Protein AF-A0A9P1D133-F1 (afdb_monomer_lite)

pLDDT: mean 73.55, std 26.33, range [22.56, 97.81]

Organism: NCBI:txid2562237

Sequence (251 aa):
MISAPFATRPPCASRTTVAPKWHVPHRERFGMVPQVGAITGFGITFWGSARFSRKRAKKCGQCAGATNTGFFVEWAKWFEEDIVEKMDLHEELPAPTFAQRTTANPFATVEEASITSRVWIAKGGGPIRRARSVIVNAGIKVQAYNVVVYPSYDRGLQPAIGIDLLSFSSHKQLLFGVDWAPMLPGDEYAEAKIAPFLSSLLDEFDHLRMTPSGKVYGEDPEFFSPYMFFSRPRDKEALQPGSELWKVSSQ

Radius of gyration: 28.8 Å; chains: 1; bounding box: 73×47×108 Å

Structure (mmCIF, N/CA/C/O backbone):
data_AF-A0A9P1D133-F1
#
_entry.id   AF-A0A9P1D133-F1
#
loop_
_atom_site.group_PDB
_atom_site.id
_atom_site.type_symbol
_atom_site.label_atom_id
_atom_site.label_alt_id
_atom_site.label_comp_id
_atom_site.label_asym_id
_atom_site.label_entity_id
_atom_site.label_seq_id
_atom_site.pdbx_PDB_ins_code
_atom_site.Cartn_x
_atom_site.Cartn_y
_atom_site.Cartn_z
_atom_site.occupancy
_atom_site.B_iso_or_equiv
_atom_site.auth_seq_id
_atom_site.auth_comp_id
_atom_site.auth_asym_id
_atom_site.auth_atom_id
_atom_site.pdbx_PDB_model_num
ATOM 1 N N . MET A 1 1 ? -30.562 12.189 88.642 1.00 34.81 1 MET A N 1
ATOM 2 C CA . MET A 1 1 ? -30.061 10.872 89.096 1.00 34.81 1 MET A CA 1
ATOM 3 C C . MET A 1 1 ? -30.405 9.852 88.018 1.00 34.81 1 MET A C 1
ATOM 5 O O . MET A 1 1 ? -31.557 9.859 87.630 1.00 34.81 1 MET A O 1
ATOM 9 N N . ILE A 1 2 ? -29.556 9.004 87.440 1.00 39.06 2 ILE A N 1
ATOM 10 C CA . ILE A 1 2 ? -28.119 8.703 87.526 1.00 39.06 2 ILE A CA 1
ATOM 11 C C . ILE A 1 2 ? -27.736 8.092 86.157 1.00 39.06 2 ILE A C 1
ATOM 13 O O . ILE A 1 2 ? -28.489 7.302 85.600 1.00 39.06 2 ILE A O 1
ATOM 17 N N . SER A 1 3 ? -26.582 8.537 85.664 1.00 33.12 3 SER A N 1
ATOM 18 C CA . SER A 1 3 ? -25.588 7.980 84.733 1.00 33.12 3 SER A CA 1
ATOM 19 C C . SER A 1 3 ? -25.836 6.746 83.847 1.00 33.12 3 SER A C 1
ATOM 21 O O . SER A 1 3 ? -26.215 5.670 84.297 1.00 33.12 3 SER A O 1
ATOM 23 N N . ALA A 1 4 ? -25.361 6.893 82.603 1.00 39.62 4 ALA A N 1
ATOM 24 C CA . ALA A 1 4 ? -24.811 5.836 81.745 1.00 39.62 4 ALA A CA 1
ATOM 25 C C . ALA A 1 4 ? -23.566 5.162 82.370 1.00 39.62 4 ALA A C 1
ATOM 27 O O . ALA A 1 4 ? -22.952 5.754 83.264 1.00 39.62 4 ALA A O 1
ATOM 28 N N . PRO A 1 5 ? -23.115 3.989 81.871 1.00 55.25 5 PRO A N 1
ATOM 29 C CA . PRO A 1 5 ? -21.892 4.042 81.055 1.00 55.25 5 PRO A CA 1
ATOM 30 C C . PRO A 1 5 ? -21.688 2.946 79.976 1.00 55.25 5 PRO A C 1
ATOM 32 O O . PRO A 1 5 ? -22.159 1.821 80.070 1.00 55.25 5 PRO A O 1
ATOM 35 N N . PHE A 1 6 ? -20.859 3.352 79.008 1.00 38.50 6 PHE A N 1
ATOM 36 C CA . PHE A 1 6 ? -19.757 2.666 78.314 1.00 38.50 6 PHE A CA 1
ATOM 37 C C . PHE A 1 6 ? -19.945 1.427 77.420 1.00 38.50 6 PHE A C 1
ATOM 39 O O . PHE A 1 6 ? -20.315 0.330 77.821 1.00 38.50 6 PHE A O 1
ATOM 46 N N . ALA A 1 7 ? -19.482 1.657 76.187 1.00 39.94 7 ALA A N 1
ATOM 47 C CA . ALA A 1 7 ? -19.213 0.727 75.110 1.00 39.94 7 ALA A CA 1
ATOM 48 C C . ALA A 1 7 ? -17.971 -0.144 75.357 1.00 39.94 7 ALA A C 1
ATOM 50 O O . ALA A 1 7 ? -16.948 0.327 75.860 1.00 39.94 7 ALA A O 1
ATOM 51 N N . THR A 1 8 ? -18.026 -1.380 74.864 1.00 45.38 8 THR A N 1
ATOM 52 C CA . THR A 1 8 ? -16.876 -2.270 74.686 1.00 45.38 8 THR A CA 1
ATOM 53 C C . THR A 1 8 ? -16.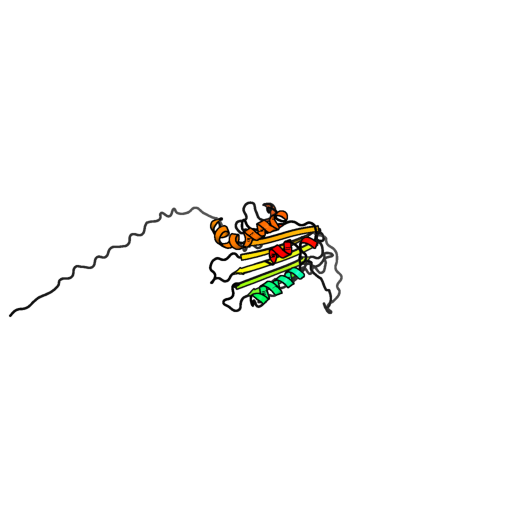723 -2.619 73.202 1.00 45.38 8 THR A C 1
ATOM 55 O O . THR A 1 8 ? -17.663 -3.041 72.531 1.00 45.38 8 THR A O 1
ATOM 58 N N . ARG A 1 9 ? -15.520 -2.383 72.664 1.00 42.53 9 ARG A N 1
ATOM 59 C CA . ARG A 1 9 ? -15.096 -2.805 71.318 1.00 42.53 9 ARG A CA 1
ATOM 60 C C . ARG A 1 9 ? -14.703 -4.288 71.334 1.00 42.53 9 ARG A C 1
ATOM 62 O O . ARG A 1 9 ? -14.038 -4.693 72.288 1.00 42.53 9 ARG A O 1
ATOM 69 N N . PRO A 1 10 ? -14.970 -5.062 70.269 1.00 49.66 10 PRO A N 1
ATOM 70 C CA . PRO A 1 10 ? -14.289 -6.329 70.036 1.00 49.66 10 PRO A CA 1
ATOM 71 C C . PRO A 1 10 ? -13.029 -6.169 69.152 1.00 49.66 10 PRO A C 1
ATOM 73 O O . PRO A 1 10 ? -12.850 -5.135 68.500 1.00 49.66 10 PRO A O 1
ATOM 76 N N . PRO A 1 11 ? -12.121 -7.165 69.175 1.00 48.31 11 PRO A N 1
ATOM 77 C CA . PRO A 1 11 ? -10.715 -7.000 68.824 1.00 48.31 11 PRO A CA 1
ATOM 78 C C . PRO A 1 11 ? -10.379 -7.247 67.347 1.00 48.31 11 PRO A C 1
ATOM 80 O O . PRO A 1 11 ? -11.075 -7.938 66.607 1.00 48.31 11 PRO A O 1
ATOM 83 N N . CYS A 1 12 ? -9.230 -6.683 66.977 1.00 39.25 12 CYS A N 1
ATOM 84 C CA . CYS A 1 12 ? -8.512 -6.823 65.718 1.00 39.25 12 CYS A CA 1
ATOM 85 C C . CYS A 1 12 ? -8.186 -8.300 65.420 1.00 39.25 12 CYS A C 1
ATOM 87 O O . CYS A 1 12 ? -7.470 -8.941 66.191 1.00 39.25 12 CYS A O 1
ATOM 89 N N . ALA A 1 13 ? -8.687 -8.830 64.302 1.00 41.88 13 ALA A N 1
ATOM 90 C CA . ALA A 1 13 ? -8.322 -10.145 63.788 1.00 41.88 13 ALA A CA 1
ATOM 91 C C . ALA A 1 13 ? -7.399 -9.979 62.574 1.00 41.88 13 ALA A C 1
ATOM 93 O O . ALA A 1 13 ? -7.832 -9.627 61.479 1.00 41.88 13 ALA A O 1
ATOM 94 N N . SER A 1 14 ? -6.113 -10.246 62.782 1.00 43.06 14 SER A N 1
ATOM 95 C CA . SER A 1 14 ? -5.144 -10.505 61.725 1.00 43.06 14 SER A CA 1
ATOM 96 C C . SER A 1 14 ? -5.349 -11.928 61.195 1.00 43.06 14 SER A C 1
ATOM 98 O O . SER A 1 14 ? -5.232 -12.907 61.934 1.00 43.06 14 SER A O 1
ATOM 100 N N . ARG A 1 15 ? -5.644 -12.068 59.898 1.00 37.75 15 ARG A N 1
ATOM 101 C CA . ARG A 1 15 ? -5.509 -13.348 59.189 1.00 37.75 15 ARG A CA 1
ATOM 102 C C . ARG A 1 15 ? -4.932 -13.144 57.794 1.00 37.75 15 ARG A C 1
ATOM 104 O O . ARG A 1 15 ? -5.613 -12.795 56.841 1.00 37.75 15 ARG A O 1
ATOM 111 N N . THR A 1 16 ? -3.622 -13.332 57.780 1.00 37.97 16 THR A N 1
ATOM 112 C CA . THR A 1 16 ? -2.758 -13.945 56.773 1.00 37.97 16 THR A CA 1
ATOM 113 C C . THR A 1 16 ? -3.448 -14.411 55.488 1.00 37.97 16 THR A C 1
ATOM 115 O O . THR A 1 16 ? -4.187 -15.395 55.468 1.00 37.97 16 THR A O 1
ATOM 118 N N . THR A 1 17 ? -3.116 -13.734 54.393 1.00 38.22 17 THR A N 1
ATOM 119 C CA . THR A 1 17 ? -3.294 -14.189 53.016 1.00 38.22 17 THR A CA 1
ATOM 120 C C . THR A 1 17 ? -2.448 -15.440 52.764 1.00 38.22 17 THR A C 1
ATOM 122 O O . THR A 1 17 ? -1.224 -15.419 52.884 1.00 38.22 17 THR A O 1
ATOM 125 N N . VAL A 1 18 ? -3.098 -16.548 52.407 1.00 37.81 18 VAL A N 1
ATOM 126 C CA . VAL A 1 18 ? -2.434 -17.742 51.871 1.00 37.81 18 VAL A CA 1
ATOM 127 C C . VAL A 1 18 ? -2.371 -17.581 50.355 1.00 37.81 18 VAL A C 1
ATOM 129 O O . VAL A 1 18 ? -3.381 -17.708 49.670 1.00 37.81 18 VAL A O 1
ATOM 132 N N . ALA A 1 19 ? -1.185 -17.272 49.833 1.00 36.53 19 ALA A N 1
ATOM 133 C CA . ALA A 1 19 ? -0.900 -17.388 48.408 1.00 36.53 19 ALA A CA 1
ATOM 134 C C . ALA A 1 19 ? -0.774 -18.879 48.028 1.00 36.53 19 ALA A C 1
ATOM 136 O O . ALA A 1 19 ? -0.195 -19.651 48.801 1.00 36.53 19 ALA A O 1
ATOM 137 N N . PRO A 1 20 ? -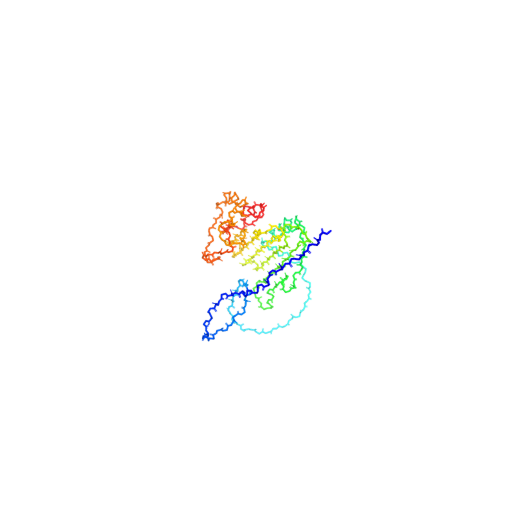1.272 -19.318 46.859 1.00 37.66 20 PRO A N 1
ATOM 138 C CA . PRO A 1 20 ? -1.060 -20.685 46.408 1.00 37.66 20 PRO A CA 1
ATOM 139 C C . PRO A 1 20 ? 0.426 -20.923 46.098 1.00 37.66 20 PRO A C 1
ATOM 141 O O . PRO A 1 20 ? 1.061 -20.178 45.350 1.00 37.66 20 PRO A O 1
ATOM 144 N N . LYS A 1 21 ? 0.978 -21.988 46.692 1.00 32.03 21 LYS A N 1
ATOM 145 C CA . LYS A 1 21 ? 2.302 -22.538 46.381 1.00 32.03 21 LYS A CA 1
ATOM 146 C C . LYS A 1 21 ? 2.302 -23.065 44.946 1.00 32.03 21 LYS A C 1
ATOM 148 O O . LYS A 1 21 ? 1.786 -24.150 44.691 1.00 32.03 21 LYS A O 1
ATOM 153 N N . TRP A 1 22 ? 2.940 -22.339 44.038 1.00 29.48 22 TRP A N 1
ATOM 154 C CA . TRP A 1 22 ? 3.363 -22.897 42.760 1.00 29.48 22 TRP A CA 1
ATOM 155 C C . TRP A 1 22 ? 4.586 -23.787 42.991 1.00 29.48 22 TRP A C 1
ATOM 157 O O . TRP A 1 22 ? 5.605 -23.352 43.527 1.00 29.48 22 TRP A O 1
ATOM 167 N N . HIS A 1 23 ? 4.450 -25.062 42.638 1.00 29.45 23 HIS A N 1
ATOM 168 C CA . HIS A 1 23 ? 5.556 -26.007 42.560 1.00 29.45 23 HIS A CA 1
ATOM 169 C C . HIS A 1 23 ? 6.498 -25.565 41.434 1.00 29.45 23 HIS A C 1
ATOM 171 O O . HIS A 1 23 ? 6.090 -25.501 40.278 1.00 29.45 23 HIS A O 1
ATOM 177 N N . VAL A 1 24 ? 7.754 -25.277 41.771 1.00 34.72 24 VAL A N 1
ATOM 178 C CA . VAL A 1 24 ? 8.835 -25.074 40.801 1.00 34.72 24 VAL A CA 1
ATOM 179 C C . VAL A 1 24 ? 9.711 -26.326 40.828 1.00 34.72 24 VAL A C 1
ATOM 181 O O . VAL A 1 24 ? 10.385 -26.552 41.836 1.00 34.72 24 VAL A O 1
ATOM 184 N N . PRO A 1 25 ? 9.745 -27.150 39.766 1.00 34.12 25 PRO A N 1
ATOM 185 C CA . PRO A 1 25 ? 10.792 -28.145 39.612 1.00 34.12 25 PRO A CA 1
ATOM 186 C C . PRO A 1 25 ? 12.093 -27.453 39.196 1.00 34.12 25 PRO A C 1
ATOM 188 O O . PRO A 1 25 ? 12.128 -26.602 38.306 1.00 34.12 25 PRO A O 1
ATOM 191 N N . HIS A 1 26 ? 13.174 -27.827 39.869 1.00 29.17 26 HIS A N 1
ATOM 192 C CA . HIS A 1 26 ? 14.508 -27.283 39.680 1.00 29.17 26 HIS A CA 1
ATOM 193 C C . HIS A 1 26 ? 15.240 -28.014 38.534 1.00 29.17 26 HIS A C 1
ATOM 195 O O . HIS A 1 26 ? 15.433 -29.220 38.602 1.00 29.17 26 HIS A O 1
ATOM 201 N N . ARG A 1 27 ? 15.669 -27.229 37.532 1.00 32.97 27 ARG A N 1
ATOM 202 C CA . ARG A 1 27 ? 16.821 -27.363 36.604 1.00 32.97 27 ARG A CA 1
ATOM 203 C C . ARG A 1 27 ? 17.221 -28.732 36.018 1.00 32.97 27 ARG A C 1
ATOM 205 O O . ARG A 1 27 ? 17.866 -29.510 36.706 1.00 32.97 27 ARG A O 1
ATOM 212 N N . GLU A 1 28 ? 17.228 -28.778 34.680 1.00 28.53 28 GLU A N 1
ATOM 213 C CA . GLU A 1 28 ? 18.398 -29.137 33.843 1.00 28.53 28 GLU A CA 1
ATOM 214 C C . GLU A 1 28 ? 18.433 -28.191 32.616 1.00 28.53 28 GLU A C 1
ATOM 216 O O . GLU A 1 28 ? 17.430 -28.015 31.941 1.00 28.53 28 GLU A O 1
ATOM 221 N N . ARG A 1 29 ? 19.384 -27.246 32.565 1.00 30.25 29 ARG A N 1
ATOM 222 C CA . ARG A 1 29 ? 20.637 -27.203 31.770 1.00 30.25 29 ARG A CA 1
ATOM 223 C C . ARG A 1 29 ? 20.498 -26.788 30.286 1.00 30.25 29 ARG A C 1
ATOM 225 O O . ARG A 1 29 ? 20.048 -27.548 29.450 1.00 30.25 29 ARG A O 1
ATOM 232 N N . PHE A 1 30 ? 21.071 -25.604 30.025 1.00 29.16 30 PHE A N 1
ATOM 233 C CA . PHE A 1 30 ? 21.702 -25.090 28.796 1.00 29.16 30 PHE A CA 1
ATOM 234 C C . PHE A 1 30 ? 20.885 -24.953 27.499 1.00 29.16 30 PHE A C 1
ATOM 236 O O . PHE A 1 30 ? 20.664 -25.904 26.765 1.00 29.16 30 PHE A O 1
ATOM 243 N N . GLY A 1 31 ? 20.637 -23.693 27.134 1.00 24.92 31 GLY A N 1
ATOM 244 C CA . GLY A 1 31 ? 20.396 -23.246 25.764 1.00 24.92 31 GLY A CA 1
ATOM 245 C C . GLY A 1 31 ? 20.383 -21.719 25.724 1.00 24.92 31 GLY A C 1
ATOM 246 O O . GLY A 1 31 ? 19.617 -21.096 26.449 1.00 24.92 31 GLY A O 1
ATOM 247 N N . MET A 1 32 ? 21.295 -21.123 24.958 1.00 27.27 32 MET A N 1
ATOM 248 C CA . MET A 1 32 ? 21.449 -19.677 24.770 1.00 27.27 32 MET A CA 1
ATOM 249 C C . MET A 1 32 ? 20.121 -18.992 24.427 1.00 27.27 32 MET A C 1
ATOM 251 O O . MET A 1 32 ? 19.371 -19.472 23.583 1.00 27.27 32 MET A O 1
ATOM 255 N N . VAL A 1 33 ? 19.881 -17.831 25.032 1.00 28.02 33 VAL A N 1
ATOM 256 C CA . VAL A 1 33 ? 18.837 -16.887 24.617 1.00 28.02 33 VAL A CA 1
ATOM 257 C C . VAL A 1 33 ? 19.220 -16.321 23.242 1.00 28.02 33 VAL A C 1
ATOM 259 O O . VAL A 1 33 ? 20.271 -15.678 23.157 1.00 28.02 33 VAL A O 1
ATOM 262 N N . PRO A 1 34 ? 18.423 -16.487 22.171 1.00 28.56 34 PRO A N 1
ATOM 263 C CA . PRO A 1 34 ? 18.560 -15.642 21.000 1.00 28.56 34 PRO A CA 1
ATOM 264 C C . PRO A 1 34 ? 17.847 -14.320 21.279 1.00 28.56 34 PRO A C 1
ATOM 266 O O . PRO A 1 34 ? 16.701 -14.282 21.728 1.00 28.56 34 PRO A O 1
ATOM 269 N N . GLN A 1 35 ? 18.558 -13.229 21.020 1.00 27.69 35 GLN A N 1
ATOM 270 C CA . GLN A 1 35 ? 17.996 -11.890 20.965 1.00 27.69 35 GLN A CA 1
ATOM 271 C C . GLN A 1 35 ? 16.808 -11.840 19.999 1.00 27.69 35 GLN A C 1
ATOM 273 O O . GLN A 1 35 ? 16.822 -12.461 18.937 1.00 27.69 35 GLN A O 1
ATOM 278 N N . VAL A 1 36 ? 15.807 -11.051 20.382 1.00 28.19 36 VAL A N 1
ATOM 279 C CA . VAL A 1 36 ? 14.650 -10.669 19.574 1.00 28.19 36 VAL A CA 1
ATOM 280 C C . VAL A 1 36 ? 15.145 -10.065 18.256 1.00 28.19 36 VAL A C 1
ATOM 282 O O . VAL A 1 36 ? 15.659 -8.947 18.223 1.00 28.19 36 VAL A O 1
ATOM 285 N N . GLY A 1 37 ? 15.043 -10.841 17.179 1.00 24.00 37 GLY A N 1
ATOM 286 C CA . GLY A 1 37 ? 15.374 -10.420 15.826 1.00 24.00 37 GLY A CA 1
ATOM 287 C C . GLY A 1 37 ? 14.199 -9.676 15.205 1.00 24.00 37 GLY A C 1
ATOM 288 O O . GLY A 1 37 ? 13.101 -10.216 15.098 1.00 24.00 37 GLY A O 1
ATOM 289 N N . ALA A 1 38 ? 14.440 -8.437 14.786 1.00 25.86 38 ALA A N 1
ATOM 290 C CA . ALA A 1 38 ? 13.552 -7.713 13.893 1.00 25.86 38 ALA A CA 1
ATOM 291 C C . ALA A 1 38 ? 13.323 -8.538 12.617 1.00 25.86 38 ALA A C 1
ATOM 293 O O . ALA A 1 38 ? 14.275 -8.942 11.948 1.00 25.86 38 ALA A O 1
ATOM 294 N N . ILE A 1 39 ? 12.057 -8.775 12.277 1.00 26.88 39 ILE A N 1
ATOM 295 C CA . ILE A 1 39 ? 11.660 -9.404 11.018 1.00 26.88 39 ILE A CA 1
ATOM 296 C C . ILE A 1 39 ? 11.850 -8.364 9.912 1.00 26.88 39 ILE A C 1
ATOM 298 O O . ILE A 1 39 ? 10.954 -7.605 9.559 1.00 26.88 39 ILE A O 1
ATOM 302 N N . THR A 1 40 ? 13.064 -8.298 9.383 1.00 32.50 40 THR A N 1
ATOM 303 C CA . THR A 1 40 ? 13.342 -7.725 8.069 1.00 32.50 40 THR A CA 1
ATOM 304 C C . THR A 1 40 ? 13.214 -8.855 7.049 1.00 32.50 40 THR A C 1
ATOM 306 O O . THR A 1 40 ? 14.141 -9.646 6.880 1.00 32.50 40 THR A O 1
ATOM 309 N N . GLY A 1 41 ? 12.047 -8.982 6.415 1.00 26.94 41 GLY A N 1
ATOM 310 C CA . GLY A 1 41 ? 11.857 -9.877 5.273 1.00 26.94 41 GLY A CA 1
ATOM 311 C C . GLY A 1 41 ? 12.546 -9.330 4.019 1.00 26.94 41 GLY A C 1
ATOM 312 O O . GLY A 1 41 ? 12.564 -8.122 3.804 1.00 26.94 41 GLY A O 1
ATOM 313 N N . PHE A 1 42 ? 13.065 -10.252 3.202 1.00 30.11 42 PHE A N 1
ATOM 314 C CA . PHE A 1 42 ? 13.826 -10.097 1.950 1.00 30.11 42 PHE A CA 1
ATOM 315 C C . PHE A 1 42 ? 15.348 -9.919 2.076 1.00 30.11 42 PHE A C 1
ATOM 317 O O . PHE A 1 42 ? 15.919 -8.856 1.843 1.00 30.11 42 PHE A O 1
ATOM 324 N N . GLY A 1 43 ? 16.026 -11.042 2.340 1.00 22.56 43 GLY A N 1
ATOM 325 C CA . GLY A 1 43 ? 17.422 -11.247 1.957 1.00 22.56 43 GLY A CA 1
ATOM 326 C C . GLY A 1 43 ? 17.505 -11.868 0.560 1.00 22.56 43 GLY A C 1
ATOM 327 O O . GLY A 1 43 ? 17.086 -13.004 0.362 1.00 22.56 43 GLY A O 1
ATOM 328 N N . ILE A 1 44 ? 18.059 -11.132 -0.404 1.00 30.75 44 ILE A N 1
ATOM 329 C CA . ILE A 1 44 ? 18.495 -11.660 -1.704 1.00 30.75 44 ILE A CA 1
ATOM 330 C C . ILE A 1 44 ? 20.023 -11.763 -1.636 1.00 30.75 44 ILE A C 1
ATOM 332 O O . ILE A 1 44 ? 20.710 -10.744 -1.590 1.00 30.75 44 ILE A O 1
ATOM 336 N N . THR A 1 45 ? 20.574 -12.976 -1.617 1.00 26.44 45 THR A N 1
ATOM 337 C CA . THR A 1 45 ? 22.023 -13.230 -1.697 1.00 26.44 45 THR A CA 1
ATOM 338 C C . THR A 1 45 ? 22.414 -13.638 -3.119 1.00 26.44 45 THR A C 1
ATOM 340 O O . THR A 1 45 ? 21.934 -14.641 -3.637 1.00 26.44 45 THR A O 1
ATOM 343 N N . PHE A 1 46 ? 23.320 -12.881 -3.749 1.00 28.17 46 PHE A N 1
ATOM 344 C CA . PHE A 1 46 ? 23.965 -13.241 -5.019 1.00 28.17 46 PHE A CA 1
ATOM 345 C C . PHE A 1 46 ? 25.404 -13.718 -4.766 1.00 28.17 46 PHE A C 1
ATOM 347 O O . PHE A 1 46 ? 26.188 -13.033 -4.111 1.00 28.17 46 PHE A O 1
ATOM 354 N N . TRP A 1 47 ? 25.755 -14.887 -5.308 1.00 24.44 47 TRP A N 1
ATOM 355 C CA . TRP A 1 47 ? 27.114 -15.440 -5.356 1.00 24.44 47 TRP A CA 1
ATOM 356 C C . TRP A 1 47 ? 27.698 -15.254 -6.762 1.00 24.44 47 TRP A C 1
ATOM 358 O O . TRP A 1 47 ? 27.041 -15.573 -7.749 1.00 24.44 47 TRP A O 1
ATOM 368 N N . GLY A 1 48 ? 28.944 -14.781 -6.862 1.00 26.44 48 GLY A N 1
ATOM 369 C CA . GLY A 1 48 ? 29.680 -14.730 -8.128 1.00 26.44 48 GLY A CA 1
ATOM 370 C C . GLY A 1 48 ? 30.954 -13.891 -8.041 1.00 26.44 48 GLY A C 1
ATOM 371 O O . GLY A 1 48 ? 30.899 -12.668 -7.993 1.00 26.44 48 GLY A O 1
ATOM 372 N N . SER A 1 49 ? 32.107 -14.558 -8.011 1.00 28.97 49 SER A N 1
ATOM 373 C CA . SER A 1 49 ? 33.439 -13.965 -7.867 1.00 28.97 49 SER A CA 1
ATOM 374 C C . SER A 1 49 ? 34.170 -13.959 -9.213 1.00 28.97 49 SER A C 1
ATOM 376 O O . SER A 1 49 ? 34.320 -15.014 -9.822 1.00 28.97 49 SER A O 1
ATOM 378 N N . ALA A 1 50 ? 34.686 -12.807 -9.654 1.00 30.14 50 ALA A N 1
ATOM 379 C CA . ALA A 1 50 ? 35.705 -12.727 -10.704 1.00 30.14 50 ALA A CA 1
ATOM 380 C C . ALA A 1 50 ? 36.596 -11.485 -10.507 1.00 30.14 50 ALA A C 1
ATOM 382 O O . ALA A 1 50 ? 36.114 -10.369 -10.330 1.00 30.14 50 ALA A O 1
ATOM 383 N N . ARG A 1 51 ? 37.918 -11.704 -10.504 1.00 34.88 51 ARG A N 1
ATOM 384 C CA . ARG A 1 51 ? 38.972 -10.683 -10.364 1.00 34.88 51 ARG A CA 1
ATOM 385 C C . ARG A 1 51 ? 39.193 -9.984 -11.703 1.00 34.88 51 ARG A C 1
ATOM 387 O O . ARG A 1 51 ? 39.430 -10.698 -12.664 1.00 34.88 51 ARG A O 1
ATOM 394 N N . PHE A 1 52 ? 39.277 -8.652 -11.750 1.00 30.00 52 PHE A N 1
ATOM 395 C CA . PHE A 1 52 ? 40.114 -7.951 -12.739 1.00 30.00 52 PHE A CA 1
ATOM 396 C C . PHE A 1 52 ? 40.490 -6.519 -12.298 1.00 30.00 52 PHE A C 1
ATOM 398 O O . PHE A 1 52 ? 39.889 -5.937 -11.400 1.00 30.00 52 PHE A O 1
ATOM 405 N N . SER A 1 53 ? 41.583 -6.029 -12.885 1.00 29.97 53 SER A N 1
ATOM 406 C CA . SER A 1 53 ? 42.508 -4.985 -12.413 1.00 29.97 53 SER A CA 1
ATOM 407 C C . SER A 1 53 ? 42.043 -3.519 -12.552 1.00 29.97 53 SER A C 1
ATOM 409 O O . SER A 1 53 ? 41.236 -3.171 -13.408 1.00 29.97 53 SER A O 1
ATOM 411 N N . ARG A 1 54 ? 42.627 -2.653 -11.706 1.00 32.81 54 ARG A N 1
ATOM 412 C CA . ARG A 1 54 ? 42.360 -1.215 -11.494 1.00 32.81 54 ARG A CA 1
ATOM 413 C C . ARG A 1 54 ? 42.868 -0.316 -12.632 1.00 32.81 54 ARG A C 1
ATOM 415 O O . ARG A 1 54 ? 44.046 -0.398 -12.965 1.00 32.81 54 ARG A O 1
ATOM 422 N N . LYS A 1 55 ? 42.083 0.701 -13.021 1.00 32.28 55 LYS A N 1
ATOM 423 C CA . LYS A 1 55 ? 42.577 2.059 -13.358 1.00 32.28 55 LYS A CA 1
ATOM 424 C C . LYS A 1 55 ? 41.582 3.129 -12.874 1.00 32.28 55 LYS A C 1
ATOM 426 O O . LYS A 1 55 ? 40.389 2.882 -12.776 1.00 32.28 55 LYS A O 1
ATOM 431 N N . ARG A 1 56 ? 42.120 4.284 -12.472 1.00 35.16 56 ARG A N 1
ATOM 432 C CA . ARG A 1 56 ? 41.532 5.315 -11.594 1.00 35.16 56 ARG A CA 1
ATOM 433 C C . ARG A 1 56 ? 41.252 6.596 -12.399 1.00 35.16 56 ARG A C 1
ATOM 435 O O . ARG A 1 56 ? 42.184 7.094 -13.020 1.00 35.16 56 ARG A O 1
ATOM 442 N N . ALA A 1 57 ? 40.051 7.173 -12.313 1.00 32.97 57 ALA A N 1
ATOM 443 C CA . ALA A 1 57 ? 39.749 8.569 -12.689 1.00 32.97 57 ALA A CA 1
ATOM 444 C C . ALA A 1 57 ? 38.507 9.035 -11.892 1.00 32.97 57 ALA A C 1
ATOM 446 O O . ALA A 1 57 ? 37.463 8.406 -11.969 1.00 32.97 57 ALA A O 1
ATOM 447 N N . LYS A 1 58 ? 38.672 9.826 -10.821 1.00 31.56 58 LYS A N 1
ATOM 448 C CA . LYS A 1 58 ? 38.589 11.305 -10.713 1.00 31.56 58 LYS A CA 1
ATOM 449 C C . LYS A 1 58 ? 37.185 11.919 -10.938 1.00 31.56 58 LYS A C 1
ATOM 451 O O . LYS A 1 58 ? 36.827 12.296 -12.039 1.00 31.56 58 LYS A O 1
ATOM 456 N N . LYS A 1 59 ? 36.479 12.035 -9.801 1.00 32.81 59 LYS A N 1
ATOM 457 C CA . LYS A 1 59 ? 35.570 13.084 -9.281 1.00 32.81 59 LYS A CA 1
ATOM 458 C C . LYS A 1 59 ? 34.823 14.044 -10.235 1.00 32.81 59 LYS A C 1
ATOM 460 O O . LYS A 1 59 ? 35.433 14.927 -10.819 1.00 32.81 59 LYS A O 1
ATOM 465 N N . CYS A 1 60 ? 33.503 14.013 -10.016 1.00 30.44 60 CYS A N 1
ATOM 466 C CA . CYS A 1 60 ? 32.615 15.110 -9.591 1.00 30.44 60 CYS A CA 1
ATOM 467 C C . CYS A 1 60 ? 32.172 16.143 -10.636 1.00 30.44 60 CYS A C 1
ATOM 469 O O . CYS A 1 60 ? 32.960 16.960 -11.097 1.00 30.44 60 CYS A O 1
ATOM 471 N N . GLY A 1 61 ? 30.859 16.173 -10.867 1.00 27.80 61 GLY A N 1
ATOM 472 C CA . GLY A 1 61 ? 30.157 17.260 -11.536 1.00 27.80 61 GLY A CA 1
ATOM 473 C C . GLY A 1 61 ? 28.712 16.870 -11.833 1.00 27.80 61 GLY A C 1
ATOM 474 O O . GLY A 1 61 ? 28.478 16.121 -12.765 1.00 27.80 61 GLY A O 1
ATOM 475 N N . GLN A 1 62 ? 27.781 17.390 -11.026 1.00 32.16 62 GLN A N 1
ATOM 476 C CA . GLN A 1 62 ? 26.370 17.627 -11.372 1.00 32.16 62 GLN A CA 1
ATOM 477 C C . GLN A 1 62 ? 25.523 16.409 -11.797 1.00 32.16 62 GLN A C 1
ATOM 479 O O . GLN A 1 62 ? 25.418 16.078 -12.971 1.00 32.16 62 GLN A O 1
ATOM 484 N N . CYS A 1 63 ? 24.782 15.830 -10.846 1.00 29.64 63 CYS A N 1
ATOM 485 C CA . CYS A 1 63 ? 23.606 15.012 -11.161 1.00 29.64 63 CYS A CA 1
ATOM 486 C C . CYS A 1 63 ? 22.365 15.914 -11.202 1.00 29.64 63 CYS A C 1
ATOM 488 O O . CYS A 1 63 ? 21.589 15.967 -10.252 1.00 29.64 63 CYS A O 1
ATOM 490 N N . ALA A 1 64 ? 22.211 16.657 -12.296 1.00 35.53 64 ALA A N 1
ATOM 491 C CA . ALA A 1 64 ? 20.946 17.261 -12.687 1.00 35.53 64 ALA A CA 1
ATOM 492 C C . ALA A 1 64 ? 20.518 16.611 -14.008 1.00 35.53 64 ALA A C 1
ATOM 494 O O . ALA A 1 64 ? 21.266 16.657 -14.980 1.00 35.53 64 ALA A O 1
ATOM 495 N N . GLY A 1 65 ? 19.325 16.012 -14.031 1.00 33.25 65 GLY A N 1
ATOM 496 C CA . GLY A 1 65 ? 18.641 15.645 -15.273 1.00 33.25 65 GLY A CA 1
ATOM 497 C C . GLY A 1 65 ? 18.797 14.196 -15.737 1.00 33.25 65 GLY A C 1
ATOM 498 O O . GLY A 1 65 ? 19.329 13.943 -16.810 1.00 33.25 65 GLY A O 1
ATOM 499 N N . ALA A 1 66 ? 18.234 13.249 -14.990 1.00 31.08 66 ALA A N 1
ATOM 500 C CA . ALA A 1 66 ? 17.679 12.040 -15.591 1.00 31.08 66 ALA A CA 1
ATOM 501 C C . ALA A 1 66 ? 16.280 11.839 -15.000 1.00 31.08 66 ALA A C 1
ATOM 503 O O . ALA A 1 66 ? 16.138 11.454 -13.841 1.00 31.08 66 ALA A O 1
ATOM 504 N N . THR A 1 67 ? 15.241 12.158 -15.773 1.00 38.75 67 THR A N 1
ATOM 505 C CA . THR A 1 67 ? 13.846 11.815 -15.464 1.00 38.75 67 THR A CA 1
ATOM 506 C C . THR A 1 67 ? 13.691 10.300 -15.558 1.00 38.75 67 THR A C 1
ATOM 508 O O . THR A 1 67 ? 13.230 9.761 -16.560 1.00 38.75 67 THR A O 1
ATOM 511 N N . ASN A 1 68 ? 14.154 9.595 -14.530 1.00 46.72 68 ASN A N 1
ATOM 512 C CA . ASN A 1 68 ? 13.935 8.169 -14.363 1.00 46.72 68 ASN A CA 1
ATOM 513 C C . ASN A 1 68 ? 12.489 7.997 -13.877 1.00 46.72 68 ASN A C 1
ATOM 515 O O . ASN A 1 68 ? 12.230 7.969 -12.674 1.00 46.72 68 ASN A O 1
ATOM 519 N N . THR A 1 69 ? 11.527 8.013 -14.804 1.00 66.81 69 THR A N 1
ATOM 520 C CA . THR A 1 69 ? 10.103 7.823 -14.501 1.00 66.81 69 THR A CA 1
ATOM 521 C C . THR A 1 69 ? 9.894 6.370 -14.079 1.00 66.81 69 THR A C 1
ATOM 523 O O . THR A 1 69 ? 9.650 5.497 -14.912 1.00 66.81 69 THR A O 1
ATOM 526 N N . GLY A 1 70 ? 10.075 6.087 -12.788 1.00 85.00 70 GLY A N 1
ATOM 527 C CA . GLY A 1 70 ? 9.782 4.777 -12.217 1.00 85.00 70 GLY A CA 1
ATOM 528 C C . GLY A 1 70 ? 8.336 4.370 -12.511 1.00 85.00 70 GLY A C 1
ATOM 529 O O . GLY A 1 70 ? 7.432 5.201 -12.534 1.00 85.00 70 GLY A O 1
ATOM 530 N N . PHE A 1 71 ? 8.114 3.078 -12.714 1.00 92.88 71 PHE A N 1
ATOM 531 C CA . PHE A 1 71 ? 6.827 2.481 -13.064 1.00 92.88 71 PHE A CA 1
ATOM 532 C C . PHE A 1 71 ? 5.712 2.812 -12.064 1.00 92.88 71 PHE A C 1
ATOM 534 O O . PHE A 1 71 ? 4.555 2.940 -12.448 1.00 92.88 71 PHE A O 1
ATOM 541 N N . PHE A 1 72 ? 6.070 2.991 -10.791 1.00 95.62 72 PHE A N 1
ATOM 542 C CA . PHE A 1 72 ? 5.140 3.304 -9.706 1.00 95.62 72 PHE A CA 1
ATOM 543 C C . PHE A 1 72 ? 5.150 4.782 -9.278 1.00 95.62 72 PHE A C 1
ATOM 545 O O . PHE A 1 72 ? 4.668 5.106 -8.197 1.00 95.62 72 PHE A O 1
ATOM 552 N N . VAL A 1 73 ? 5.695 5.695 -10.091 1.00 93.62 73 VAL A N 1
ATOM 553 C CA . VAL A 1 73 ? 5.712 7.133 -9.754 1.00 93.62 73 VAL A CA 1
ATOM 554 C C . VAL A 1 73 ? 4.298 7.695 -9.609 1.00 93.62 73 VAL A C 1
ATOM 556 O O . VAL A 1 73 ? 4.037 8.414 -8.650 1.00 93.62 73 VAL A O 1
ATOM 559 N N . GLU A 1 74 ? 3.372 7.321 -10.493 1.00 95.25 74 GLU A N 1
ATOM 560 C CA . GLU A 1 74 ? 1.984 7.789 -10.395 1.00 95.25 74 GLU A CA 1
ATOM 561 C C . GLU A 1 74 ? 1.288 7.261 -9.135 1.00 95.25 74 GLU A C 1
ATOM 563 O O . GLU A 1 74 ? 0.564 8.004 -8.484 1.00 95.25 74 GLU A O 1
ATOM 568 N N . TRP A 1 75 ? 1.569 6.020 -8.722 1.00 96.25 75 TRP A N 1
ATOM 569 C CA . TRP A 1 75 ? 1.080 5.476 -7.449 1.00 96.25 75 TRP A CA 1
ATOM 570 C C . TRP A 1 75 ? 1.595 6.264 -6.245 1.00 96.25 75 TRP A C 1
ATOM 572 O O . TRP A 1 75 ? 0.839 6.543 -5.318 1.00 96.25 75 TRP A O 1
ATOM 582 N N . ALA A 1 76 ? 2.874 6.644 -6.264 1.00 95.38 76 ALA A N 1
ATOM 583 C CA . ALA A 1 76 ? 3.459 7.460 -5.210 1.00 95.38 76 ALA A CA 1
ATOM 584 C C . ALA A 1 76 ? 2.834 8.854 -5.145 1.00 95.38 76 ALA A C 1
ATOM 586 O O . ALA A 1 76 ? 2.513 9.328 -4.058 1.00 95.38 76 ALA A O 1
ATOM 587 N N . LYS A 1 77 ? 2.613 9.471 -6.309 1.00 95.31 77 LYS A N 1
ATOM 588 C CA . LYS A 1 77 ? 1.941 10.763 -6.420 1.00 95.31 77 LYS A CA 1
ATOM 589 C C . LYS A 1 77 ? 0.511 10.695 -5.887 1.00 95.31 77 LYS A C 1
ATOM 591 O O . LYS A 1 77 ? 0.154 11.498 -5.037 1.00 95.31 77 LYS A O 1
ATOM 596 N N . TRP A 1 78 ? -0.264 9.702 -6.322 1.00 95.38 78 TRP A N 1
ATOM 597 C CA . TRP A 1 78 ? -1.614 9.472 -5.813 1.00 95.38 78 TRP A CA 1
ATOM 598 C C . TRP A 1 78 ? -1.628 9.307 -4.300 1.00 95.38 78 TRP A C 1
ATOM 600 O O . TRP A 1 78 ? -2.422 9.945 -3.628 1.00 95.38 78 TRP A O 1
ATOM 610 N N . PHE A 1 79 ? -0.727 8.503 -3.742 1.00 96.19 79 PHE A N 1
ATOM 611 C CA . PHE A 1 79 ? -0.667 8.315 -2.299 1.00 96.19 79 PHE A CA 1
ATOM 612 C C . PHE A 1 79 ? -0.379 9.627 -1.548 1.00 96.19 79 PHE A C 1
ATOM 614 O O . PHE A 1 79 ? -0.963 9.888 -0.495 1.00 96.19 79 PHE A O 1
ATOM 621 N N . GLU A 1 80 ? 0.513 10.463 -2.080 1.00 95.06 80 GLU A N 1
ATOM 622 C CA . GLU A 1 80 ? 0.809 11.775 -1.503 1.00 95.06 80 GLU A CA 1
ATOM 623 C C . GLU A 1 80 ? -0.413 12.709 -1.577 1.00 95.06 80 GLU A C 1
ATOM 625 O O . GLU A 1 80 ? -0.828 13.255 -0.557 1.00 95.06 80 GLU A O 1
ATOM 630 N N . GLU A 1 81 ? -1.056 12.818 -2.736 1.00 94.12 81 GLU A N 1
ATOM 631 C CA . GLU A 1 81 ? -2.221 13.692 -2.939 1.00 94.12 81 GLU A CA 1
ATOM 632 C C . GLU A 1 81 ? -3.467 13.204 -2.171 1.00 94.12 81 GLU A C 1
ATOM 634 O O . GLU A 1 81 ? -4.166 13.979 -1.517 1.00 94.12 81 GLU A O 1
ATOM 639 N N . ASP A 1 82 ? -3.754 11.902 -2.196 1.00 92.62 82 ASP A N 1
ATOM 640 C CA . ASP A 1 82 ? -5.001 11.357 -1.657 1.00 92.62 82 ASP A CA 1
ATOM 641 C C . ASP A 1 82 ? -4.920 10.958 -0.189 1.00 92.62 82 ASP A C 1
ATOM 643 O O . ASP A 1 82 ? -5.931 11.038 0.509 1.00 92.62 82 ASP A O 1
ATOM 647 N N . ILE A 1 83 ? -3.756 10.532 0.298 1.00 93.38 83 ILE A N 1
ATOM 648 C CA . ILE A 1 83 ? -3.618 10.079 1.684 1.00 93.38 83 ILE A CA 1
ATOM 649 C C . ILE A 1 83 ? -2.865 11.109 2.511 1.00 93.38 83 ILE A C 1
ATOM 651 O O . ILE A 1 83 ? -3.345 11.491 3.573 1.00 93.38 83 ILE A O 1
ATOM 655 N N . VAL A 1 84 ? -1.699 11.571 2.059 1.00 95.06 84 VAL A N 1
ATOM 656 C CA . VAL A 1 84 ? -0.873 12.486 2.863 1.00 95.06 84 VAL A CA 1
ATOM 657 C C . VAL A 1 84 ? -1.538 13.855 2.985 1.00 95.06 84 VAL A C 1
ATOM 659 O O . VAL A 1 84 ? -1.732 14.327 4.106 1.00 95.06 84 VAL A O 1
ATOM 662 N N . GLU A 1 85 ? -1.932 14.469 1.868 1.00 92.94 85 GLU A N 1
ATOM 663 C CA . GLU A 1 85 ? -2.519 15.814 1.877 1.00 92.94 85 GLU A CA 1
ATOM 664 C C . GLU A 1 85 ? -3.913 15.835 2.514 1.00 92.94 85 GLU A C 1
ATOM 666 O O . GLU A 1 85 ? -4.151 16.624 3.432 1.00 92.94 85 GLU A O 1
ATOM 671 N N . LYS A 1 86 ? -4.826 14.937 2.108 1.00 92.06 86 LYS A N 1
ATOM 672 C CA . LYS A 1 86 ? -6.198 14.902 2.662 1.00 92.06 86 LYS A CA 1
ATOM 673 C C . LYS A 1 86 ? -6.234 14.637 4.168 1.00 92.06 86 LYS A C 1
ATOM 675 O O . LYS A 1 86 ? -7.192 15.032 4.830 1.00 92.06 86 LYS A O 1
ATOM 680 N N . MET A 1 87 ? -5.212 13.973 4.708 1.00 92.88 87 MET A N 1
ATOM 681 C CA . MET A 1 87 ? -5.137 13.606 6.125 1.00 92.88 87 MET A CA 1
ATOM 682 C C . MET A 1 87 ? -4.212 14.532 6.938 1.00 92.88 87 MET A C 1
ATOM 684 O O . MET A 1 87 ? -3.945 14.227 8.101 1.00 92.88 87 MET A O 1
ATOM 688 N N . ASP A 1 88 ? -3.733 15.642 6.349 1.00 93.50 88 ASP A N 1
ATOM 689 C CA . ASP A 1 88 ? -2.782 16.610 6.942 1.00 93.50 88 ASP A CA 1
ATOM 690 C C . ASP A 1 88 ? -1.581 15.922 7.619 1.00 93.50 88 ASP A C 1
ATOM 692 O O . ASP A 1 88 ? -1.183 16.218 8.754 1.00 93.50 88 ASP A O 1
ATOM 696 N N . LEU A 1 89 ? -1.002 14.946 6.918 1.00 95.44 89 LEU A N 1
ATOM 697 C CA . LEU A 1 89 ? 0.228 14.306 7.356 1.00 95.44 89 LEU A CA 1
ATOM 698 C C . LEU A 1 89 ? 1.420 15.151 6.907 1.00 95.44 89 LEU A C 1
ATOM 700 O O . LEU A 1 89 ? 1.466 15.664 5.792 1.00 95.44 89 LEU A O 1
ATOM 704 N N . HIS A 1 90 ? 2.420 15.275 7.772 1.00 93.94 90 HIS A N 1
ATOM 705 C CA . HIS A 1 90 ? 3.663 15.961 7.440 1.00 93.94 90 HIS A CA 1
ATOM 706 C C . HIS A 1 90 ? 4.802 14.965 7.343 1.00 93.94 90 HIS A C 1
ATOM 708 O O . HIS A 1 90 ? 4.844 13.975 8.075 1.00 93.94 90 HIS A O 1
ATOM 714 N N . GLU A 1 91 ? 5.716 15.229 6.417 1.00 94.44 91 GLU A N 1
ATOM 715 C CA . GLU A 1 91 ? 6.867 14.368 6.208 1.00 94.44 91 GLU A CA 1
ATOM 716 C C . GLU A 1 91 ? 7.814 14.456 7.408 1.00 94.44 91 GLU A C 1
ATOM 718 O O . GLU A 1 91 ? 8.271 15.532 7.798 1.00 94.44 91 GLU A O 1
ATOM 723 N N . GLU A 1 92 ? 8.114 13.298 7.984 1.00 93.06 92 GLU A N 1
ATOM 724 C CA . GLU A 1 92 ? 9.189 13.116 8.943 1.00 93.06 92 GLU A CA 1
ATOM 725 C C . GLU A 1 92 ? 10.352 12.491 8.184 1.00 93.06 92 GLU A C 1
ATOM 727 O O . GLU A 1 92 ? 10.272 11.347 7.733 1.00 93.06 92 GLU A O 1
ATOM 732 N N . LEU A 1 93 ? 11.440 13.244 8.029 1.00 87.25 93 LEU A N 1
ATOM 733 C CA . LEU A 1 93 ? 12.616 12.741 7.334 1.00 87.25 93 LEU A CA 1
ATOM 734 C C . LEU A 1 93 ? 13.209 11.569 8.130 1.00 87.25 93 LEU A C 1
ATOM 736 O O . LEU A 1 93 ? 13.700 11.777 9.245 1.00 87.25 93 LEU A O 1
ATOM 740 N N . PRO A 1 94 ? 13.209 10.339 7.584 1.00 83.00 94 PRO A N 1
ATOM 741 C CA . PRO A 1 94 ? 13.890 9.240 8.242 1.00 83.00 94 PRO A CA 1
ATOM 742 C C . PRO A 1 94 ? 15.399 9.509 8.238 1.00 83.00 94 PRO A C 1
ATOM 744 O O . PRO A 1 94 ? 15.903 10.335 7.470 1.00 83.00 94 PRO A O 1
ATOM 747 N N . ALA A 1 95 ? 16.153 8.789 9.075 1.00 82.81 95 ALA A N 1
ATOM 748 C CA . ALA A 1 95 ? 17.606 8.927 9.064 1.00 82.81 95 ALA A CA 1
ATOM 749 C C . ALA A 1 95 ? 18.145 8.730 7.627 1.00 82.81 95 ALA A C 1
ATOM 751 O O . ALA A 1 95 ? 17.616 7.880 6.902 1.00 82.81 95 ALA A O 1
ATOM 752 N N . PRO A 1 96 ? 19.189 9.466 7.198 1.00 79.56 96 PRO A N 1
ATOM 753 C CA . PRO A 1 96 ? 19.623 9.479 5.797 1.00 79.56 96 PRO A CA 1
ATOM 754 C C . PRO A 1 96 ? 19.900 8.090 5.208 1.00 79.56 96 PRO A C 1
ATOM 756 O O . PRO A 1 96 ? 19.637 7.844 4.037 1.00 79.56 96 PRO A O 1
ATOM 759 N N . THR A 1 97 ? 20.365 7.154 6.040 1.00 80.25 97 THR A N 1
ATOM 760 C CA . THR A 1 97 ? 20.611 5.749 5.677 1.00 80.25 97 THR A CA 1
ATOM 761 C C . THR A 1 97 ? 19.351 4.965 5.300 1.00 80.25 97 THR A C 1
ATOM 763 O O . THR A 1 97 ? 19.458 3.930 4.646 1.00 80.25 97 THR A O 1
ATOM 766 N N . PHE A 1 98 ? 18.171 5.428 5.709 1.00 78.31 98 PHE A N 1
ATOM 767 C CA . PHE A 1 98 ? 16.874 4.835 5.389 1.00 78.31 98 PHE A CA 1
ATOM 768 C C . PHE A 1 98 ? 16.094 5.644 4.346 1.00 78.31 98 PHE A C 1
ATOM 770 O O . PHE A 1 98 ? 15.344 5.039 3.580 1.00 78.31 98 PHE A O 1
ATOM 777 N N . ALA A 1 99 ? 16.293 6.967 4.290 1.00 80.00 99 ALA A N 1
ATOM 778 C CA . ALA A 1 99 ? 15.610 7.868 3.357 1.00 80.00 99 ALA A CA 1
ATOM 779 C C . ALA A 1 99 ? 15.893 7.514 1.895 1.00 80.00 99 ALA A C 1
ATOM 781 O O . ALA A 1 99 ? 14.974 7.344 1.097 1.00 80.00 99 ALA A O 1
ATOM 782 N N . GLN A 1 100 ? 17.170 7.346 1.558 1.00 83.44 100 GLN A N 1
ATOM 783 C CA . GLN A 1 100 ? 17.580 6.993 0.211 1.00 83.44 100 GLN A CA 1
ATOM 784 C C . GLN A 1 100 ? 18.778 6.057 0.264 1.00 83.44 100 GLN A C 1
ATOM 786 O O . GLN A 1 100 ? 19.789 6.331 0.910 1.00 83.44 100 GLN A O 1
ATOM 791 N N . ARG A 1 101 ? 18.662 4.931 -0.430 1.00 81.12 101 ARG A N 1
ATOM 792 C CA . ARG A 1 101 ? 19.742 3.967 -0.605 1.00 81.12 101 ARG A CA 1
ATOM 793 C C . ARG A 1 101 ? 19.904 3.714 -2.081 1.00 81.12 101 ARG A C 1
ATOM 795 O O . ARG A 1 101 ? 18.934 3.443 -2.779 1.00 81.12 101 ARG A O 1
ATOM 802 N N . THR A 1 102 ? 21.143 3.744 -2.527 1.00 79.81 102 THR A N 1
ATOM 803 C CA . THR A 1 102 ? 21.472 3.417 -3.901 1.00 79.81 102 THR A CA 1
ATOM 804 C C . THR A 1 102 ? 22.542 2.346 -3.878 1.00 79.81 102 THR A C 1
ATOM 806 O O . THR A 1 102 ? 23.521 2.462 -3.135 1.00 79.81 102 THR A O 1
ATOM 809 N N . THR A 1 103 ? 22.369 1.284 -4.660 1.00 68.56 103 THR A N 1
ATOM 810 C CA . THR A 1 103 ? 23.415 0.278 -4.855 1.00 68.56 103 THR A CA 1
ATOM 811 C C . THR A 1 103 ? 24.432 0.813 -5.857 1.00 68.56 103 THR A C 1
ATOM 813 O O . THR A 1 103 ? 24.627 0.265 -6.938 1.00 68.56 103 THR A O 1
ATOM 816 N N . ALA A 1 104 ? 25.100 1.906 -5.487 1.00 58.00 104 ALA A N 1
ATOM 817 C CA . ALA A 1 104 ? 26.224 2.430 -6.238 1.00 58.00 104 ALA A CA 1
ATOM 818 C C . ALA A 1 104 ? 27.356 1.401 -6.153 1.00 58.00 104 ALA A C 1
ATOM 820 O O . ALA A 1 104 ? 28.157 1.400 -5.217 1.00 58.00 104 ALA A O 1
ATOM 821 N N . ASN A 1 105 ? 27.402 0.475 -7.107 1.00 55.62 105 ASN A N 1
ATOM 822 C CA . ASN A 1 105 ? 28.571 -0.352 -7.318 1.00 55.62 105 ASN A CA 1
ATOM 823 C C . ASN A 1 105 ? 29.411 0.326 -8.406 1.00 55.62 105 ASN A C 1
ATOM 825 O O . ASN A 1 105 ? 29.082 0.204 -9.586 1.00 55.62 105 ASN A O 1
ATOM 829 N N . PRO A 1 106 ? 30.514 1.007 -8.043 1.00 54.19 106 PRO A N 1
ATOM 830 C CA . PRO A 1 106 ? 31.378 1.693 -9.005 1.00 54.19 106 PRO A CA 1
ATOM 831 C C . PRO A 1 106 ? 32.065 0.750 -10.012 1.00 54.19 106 PRO A C 1
ATOM 833 O O . PRO A 1 106 ? 32.805 1.218 -10.874 1.00 54.19 106 PRO A O 1
ATOM 836 N N . PHE A 1 107 ? 31.838 -0.564 -9.908 1.00 50.19 107 PHE A N 1
ATOM 837 C CA . PHE A 1 107 ? 32.355 -1.602 -10.797 1.00 50.19 107 PHE A CA 1
ATOM 838 C C . PHE A 1 107 ? 31.256 -2.420 -11.498 1.00 50.19 107 PHE A C 1
ATOM 840 O O . PHE A 1 107 ? 31.583 -3.373 -12.204 1.00 50.19 107 PHE A O 1
ATOM 847 N N . ALA A 1 108 ? 29.968 -2.113 -11.299 1.00 53.34 108 ALA A N 1
ATOM 848 C CA . ALA A 1 108 ? 28.886 -2.906 -11.880 1.00 53.34 108 ALA A CA 1
ATOM 849 C C . ALA A 1 108 ? 28.498 -2.445 -13.291 1.00 53.34 108 ALA A C 1
ATOM 851 O O . ALA A 1 108 ? 28.300 -1.266 -13.551 1.00 53.34 108 ALA A O 1
ATOM 852 N N . THR A 1 109 ? 28.287 -3.422 -14.173 1.00 52.97 109 THR A N 1
ATOM 853 C CA . THR A 1 109 ? 27.521 -3.311 -15.429 1.00 52.97 109 THR A CA 1
ATOM 854 C C . THR A 1 109 ? 26.006 -3.427 -15.204 1.00 52.97 109 THR A C 1
ATOM 856 O O . THR A 1 109 ? 25.228 -3.476 -16.154 1.00 52.97 109 THR A O 1
ATOM 859 N N . VAL A 1 110 ? 25.584 -3.550 -13.945 1.00 56.38 110 VAL A N 1
ATOM 860 C CA . VAL A 1 110 ? 24.191 -3.729 -13.537 1.00 56.38 110 VAL A CA 1
ATOM 861 C C . VAL A 1 110 ? 23.593 -2.349 -13.305 1.00 56.38 110 VAL A C 1
ATOM 863 O O . VAL A 1 110 ? 24.217 -1.538 -12.625 1.00 56.38 110 VAL A O 1
ATOM 866 N N . GLU A 1 111 ? 22.407 -2.101 -13.867 1.00 64.44 111 GLU A N 1
ATOM 867 C CA . GLU A 1 111 ? 21.622 -0.895 -13.583 1.00 64.44 111 GLU A CA 1
ATOM 868 C C . GLU A 1 111 ? 21.574 -0.638 -12.075 1.00 64.44 111 GLU A C 1
ATOM 870 O O . GLU A 1 111 ? 21.306 -1.541 -11.277 1.00 64.44 111 GLU A O 1
ATOM 875 N N . GLU A 1 112 ? 21.893 0.597 -11.705 1.00 78.88 112 GLU A N 1
ATOM 876 C CA . GLU A 1 112 ? 21.917 1.045 -10.325 1.00 78.88 112 GLU A CA 1
ATOM 877 C C . GLU A 1 112 ? 20.498 0.966 -9.749 1.00 78.88 112 GLU A C 1
ATOM 879 O O . GLU A 1 112 ? 19.559 1.528 -10.314 1.00 78.88 112 GLU A O 1
ATOM 884 N N . ALA A 1 113 ? 20.334 0.236 -8.642 1.00 85.75 113 ALA A N 1
ATOM 885 C CA . ALA A 1 113 ? 19.050 0.161 -7.965 1.00 85.75 113 ALA A CA 1
ATOM 886 C C . ALA A 1 113 ? 18.953 1.299 -6.952 1.00 85.75 113 ALA A C 1
ATOM 888 O O . ALA A 1 113 ? 19.853 1.485 -6.127 1.00 85.75 113 ALA A O 1
ATOM 889 N N . SER A 1 114 ? 17.846 2.030 -6.986 1.00 89.75 114 SER A N 1
ATOM 890 C CA . SER A 1 114 ? 17.506 3.030 -5.985 1.00 89.75 114 SER A CA 1
ATOM 891 C C . SER A 1 114 ? 16.352 2.547 -5.115 1.00 89.75 114 SER A C 1
ATOM 893 O O . SER A 1 114 ? 15.426 1.873 -5.565 1.00 89.75 114 SER A O 1
ATOM 895 N N . ILE A 1 115 ? 16.438 2.873 -3.833 1.00 91.56 115 ILE A N 1
ATOM 896 C CA . ILE A 1 115 ? 15.403 2.644 -2.836 1.00 91.56 115 ILE A CA 1
ATOM 897 C C . ILE A 1 115 ? 15.165 3.981 -2.154 1.00 91.56 115 ILE A C 1
ATOM 899 O O . ILE A 1 115 ? 16.072 4.513 -1.512 1.00 91.56 115 ILE A O 1
ATOM 903 N N . THR A 1 116 ? 13.950 4.496 -2.264 1.00 92.75 116 THR A N 1
ATOM 904 C CA . THR A 1 116 ? 13.526 5.730 -1.603 1.00 92.75 116 THR A CA 1
ATOM 905 C C . THR A 1 116 ? 12.446 5.381 -0.596 1.00 92.75 116 THR A C 1
ATOM 907 O O . THR A 1 116 ? 11.440 4.778 -0.964 1.00 92.75 116 THR A O 1
ATOM 910 N N . SER A 1 117 ? 12.653 5.751 0.665 1.00 93.69 117 SER A N 1
ATOM 911 C CA . SER A 1 117 ? 11.677 5.561 1.738 1.00 93.69 117 SER A CA 1
ATOM 912 C C . SER A 1 117 ? 11.232 6.919 2.255 1.00 93.69 117 SER A C 1
ATOM 914 O O . SER A 1 117 ? 12.071 7.744 2.618 1.00 93.69 117 SER A O 1
ATOM 916 N N . ARG A 1 118 ? 9.922 7.126 2.347 1.00 95.56 118 ARG A N 1
ATOM 917 C CA . ARG A 1 118 ? 9.321 8.331 2.924 1.00 95.56 118 ARG A CA 1
ATOM 918 C C . ARG A 1 118 ? 8.408 7.942 4.076 1.00 95.56 118 ARG A C 1
ATOM 920 O O . ARG A 1 118 ? 7.822 6.855 4.089 1.00 95.56 118 ARG A O 1
ATOM 927 N N . VAL A 1 119 ? 8.344 8.807 5.079 1.00 96.56 119 VAL A N 1
ATOM 928 C CA . VAL A 1 119 ? 7.542 8.608 6.286 1.00 96.56 119 VAL A CA 1
ATOM 929 C C . VAL A 1 119 ? 6.791 9.895 6.561 1.00 96.56 119 VAL A C 1
ATOM 931 O O . VAL A 1 119 ? 7.365 10.976 6.495 1.00 96.56 119 VAL A O 1
ATOM 934 N N . TRP A 1 120 ? 5.519 9.765 6.909 1.00 97.06 120 TRP A N 1
ATOM 935 C CA . TRP A 1 120 ? 4.688 10.881 7.324 1.00 97.06 120 TRP A CA 1
ATOM 936 C C . TRP A 1 120 ? 4.035 10.583 8.663 1.00 97.06 120 TRP A C 1
ATOM 938 O O . TRP A 1 120 ? 3.710 9.431 8.960 1.00 97.06 120 TRP A O 1
ATOM 948 N N . ILE A 1 121 ? 3.824 11.623 9.458 1.00 96.06 121 ILE A N 1
ATOM 949 C CA . ILE A 1 121 ? 3.165 11.555 10.763 1.00 96.06 121 ILE A CA 1
ATOM 950 C C . ILE A 1 121 ? 2.085 12.634 10.859 1.00 96.06 121 ILE A C 1
ATOM 952 O O . ILE A 1 121 ? 2.154 13.672 10.200 1.00 96.06 121 ILE A O 1
ATOM 956 N N . ALA A 1 122 ? 1.060 12.394 11.671 1.00 93.31 122 ALA A N 1
ATOM 957 C CA . ALA A 1 122 ? 0.043 13.410 11.932 1.00 93.31 122 ALA A CA 1
ATOM 958 C C . ALA A 1 122 ? 0.546 14.450 12.940 1.00 93.31 122 ALA A C 1
ATOM 960 O O . ALA A 1 122 ? 1.291 14.125 13.863 1.00 93.31 122 ALA A O 1
ATOM 961 N N . LYS A 1 123 ? 0.090 15.702 12.804 1.00 82.12 123 LYS A N 1
ATOM 962 C CA . LYS A 1 123 ? 0.369 16.771 13.785 1.00 82.12 123 LYS A CA 1
ATOM 963 C C . LYS A 1 123 ? -0.420 16.608 15.095 1.00 82.12 123 LYS A C 1
ATOM 965 O O . LYS A 1 123 ? -0.035 17.183 16.108 1.00 82.12 123 LYS A O 1
ATOM 970 N N . GLY A 1 124 ? -1.486 15.799 15.087 1.00 79.50 124 GLY A N 1
ATOM 971 C CA . GLY A 1 124 ? -2.267 15.401 16.265 1.00 79.50 124 GLY A CA 1
ATOM 972 C C . GLY A 1 124 ? -3.754 15.183 15.952 1.00 79.50 124 GLY A C 1
ATOM 973 O O . GLY A 1 124 ? -4.307 15.868 15.101 1.00 79.50 124 GLY A O 1
ATOM 974 N N . GLY A 1 125 ? -4.400 14.217 16.619 1.00 80.62 125 GLY A N 1
ATOM 975 C CA . GLY A 1 125 ? -5.861 13.983 16.579 1.00 80.62 125 GLY A CA 1
ATOM 976 C C . GLY A 1 125 ? -6.466 13.483 15.253 1.00 80.62 125 GLY A C 1
ATOM 977 O O . GLY A 1 125 ? -7.677 13.271 15.167 1.00 80.62 125 GLY A O 1
ATOM 978 N N . GLY A 1 126 ? -5.654 13.299 14.209 1.00 89.25 126 GLY A N 1
ATOM 979 C CA . GLY A 1 126 ? -6.089 12.769 12.914 1.00 89.25 126 GLY A CA 1
ATOM 980 C C . GLY A 1 126 ? -6.425 11.269 12.948 1.00 89.25 126 GLY A C 1
ATOM 981 O O . GLY A 1 126 ? -6.063 10.565 13.889 1.00 89.25 126 GLY A O 1
ATOM 982 N N . PRO A 1 127 ? -7.111 10.734 11.920 1.00 92.94 127 PRO A N 1
ATOM 983 C CA . PRO A 1 127 ? -7.437 9.306 11.836 1.00 92.94 127 PRO A CA 1
ATOM 984 C C . PRO A 1 127 ? -6.224 8.394 11.643 1.00 92.94 127 PRO A C 1
ATOM 986 O O . PRO A 1 127 ? -6.282 7.213 11.982 1.00 92.94 127 PRO A O 1
ATOM 989 N N . ILE A 1 128 ? -5.124 8.942 11.139 1.00 95.50 128 ILE A N 1
ATOM 990 C CA . ILE A 1 128 ? -3.871 8.246 10.862 1.00 95.50 128 ILE A CA 1
ATOM 991 C C . ILE A 1 128 ? -2.810 8.836 11.781 1.00 95.50 128 ILE A C 1
ATOM 993 O O . ILE A 1 128 ? -2.711 10.050 11.903 1.00 95.50 128 ILE A O 1
ATOM 997 N N . ARG A 1 129 ? -1.993 7.991 12.415 1.00 95.50 129 ARG A N 1
ATOM 998 C CA . ARG A 1 129 ? -0.838 8.463 13.204 1.00 95.50 129 ARG A CA 1
ATOM 999 C C . ARG A 1 129 ? 0.442 8.512 12.387 1.00 95.50 129 ARG A C 1
ATOM 1001 O O . ARG A 1 129 ? 1.325 9.315 12.674 1.00 95.50 129 ARG A O 1
ATOM 1008 N N . ARG A 1 130 ? 0.572 7.599 11.424 1.00 96.38 130 ARG A N 1
ATOM 1009 C CA . ARG A 1 130 ? 1.787 7.417 10.637 1.00 96.38 130 ARG A CA 1
ATOM 1010 C C . ARG A 1 130 ? 1.458 6.755 9.315 1.00 96.38 130 ARG A C 1
ATOM 1012 O O . ARG A 1 130 ? 0.668 5.818 9.287 1.00 96.38 130 ARG A O 1
ATOM 1019 N N . ALA A 1 131 ? 2.146 7.154 8.263 1.00 97.62 131 ALA A N 1
ATOM 1020 C CA . ALA A 1 131 ? 2.189 6.406 7.024 1.00 97.62 131 ALA A CA 1
ATOM 1021 C C . ALA A 1 131 ? 3.626 6.294 6.513 1.00 97.62 131 ALA A C 1
ATOM 1023 O O . ALA A 1 131 ? 4.501 7.077 6.890 1.00 97.62 131 ALA A O 1
ATOM 1024 N N . ARG A 1 132 ? 3.891 5.291 5.682 1.00 96.81 132 ARG A N 1
ATOM 1025 C CA . ARG A 1 132 ? 5.176 5.135 5.003 1.00 96.81 132 ARG A CA 1
ATOM 1026 C C . ARG A 1 132 ? 4.972 4.672 3.577 1.00 96.81 132 ARG A C 1
ATOM 1028 O O . ARG A 1 132 ? 4.058 3.896 3.311 1.00 96.81 132 ARG A O 1
ATOM 1035 N N . SER A 1 133 ? 5.899 5.051 2.715 1.00 97.00 133 SER A N 1
ATOM 1036 C CA . SER A 1 133 ? 6.020 4.487 1.381 1.00 97.00 133 SER A CA 1
ATOM 1037 C C . SER A 1 133 ? 7.474 4.137 1.092 1.00 97.00 133 SER A C 1
ATOM 1039 O O . SER A 1 133 ? 8.405 4.769 1.600 1.00 97.00 133 SER A O 1
ATOM 1041 N N . VAL A 1 134 ? 7.674 3.078 0.316 1.00 96.31 134 VAL A N 1
ATOM 1042 C CA . VAL A 1 134 ? 8.982 2.652 -0.173 1.00 96.31 134 VAL A CA 1
ATOM 1043 C C . VAL A 1 134 ? 8.855 2.384 -1.660 1.00 96.31 134 VAL A C 1
ATOM 1045 O O . VAL A 1 134 ? 8.061 1.542 -2.072 1.00 96.31 134 VAL A O 1
ATOM 1048 N N . ILE A 1 135 ? 9.657 3.084 -2.453 1.00 95.75 135 ILE A N 1
ATOM 1049 C CA . ILE A 1 135 ? 9.812 2.836 -3.884 1.00 95.75 135 ILE A CA 1
ATOM 1050 C C . ILE A 1 135 ? 11.159 2.159 -4.085 1.00 95.75 135 ILE A C 1
ATOM 1052 O O . ILE A 1 135 ? 12.188 2.677 -3.650 1.00 95.75 135 ILE A O 1
ATOM 1056 N N . VAL A 1 136 ? 11.155 1.023 -4.773 1.00 94.12 136 VAL A N 1
ATOM 1057 C CA . VAL A 1 136 ? 12.362 0.374 -5.285 1.00 94.12 136 VAL A CA 1
ATOM 1058 C C . VAL A 1 136 ? 12.346 0.489 -6.799 1.00 94.12 136 VAL A C 1
ATOM 1060 O O . VAL A 1 136 ? 11.392 0.056 -7.442 1.00 94.12 136 VAL A O 1
ATOM 1063 N N . ASN A 1 137 ? 13.413 1.031 -7.374 1.00 92.31 137 ASN A N 1
ATOM 1064 C CA . ASN A 1 137 ? 13.613 1.096 -8.813 1.00 92.31 137 ASN A CA 1
ATOM 1065 C C . ASN A 1 137 ? 14.961 0.460 -9.165 1.00 92.31 137 ASN A C 1
ATOM 1067 O O . ASN A 1 137 ? 16.011 1.052 -8.935 1.00 92.31 137 ASN A O 1
ATOM 1071 N N . ALA A 1 138 ? 14.924 -0.747 -9.729 1.00 90.44 138 ALA A N 1
ATOM 1072 C CA . ALA A 1 138 ? 16.072 -1.425 -10.327 1.00 90.44 138 ALA A CA 1
ATOM 1073 C C . ALA A 1 138 ? 15.872 -1.579 -11.847 1.00 90.44 138 ALA A C 1
ATOM 1075 O O . ALA A 1 138 ? 16.060 -2.662 -12.416 1.00 90.44 138 ALA A O 1
ATOM 1076 N N . GLY A 1 139 ? 15.412 -0.497 -12.484 1.00 87.38 139 GLY A N 1
ATOM 1077 C CA . GLY A 1 139 ? 15.187 -0.406 -13.921 1.00 87.38 139 GLY A CA 1
ATOM 1078 C C . GLY A 1 139 ? 14.081 -1.337 -14.409 1.00 87.38 139 GLY A C 1
ATOM 1079 O O . GLY A 1 139 ? 13.031 -1.485 -13.782 1.00 87.38 139 GLY A O 1
ATOM 1080 N N . ILE A 1 140 ? 14.302 -1.980 -15.556 1.00 86.19 140 ILE A N 1
ATOM 1081 C CA . ILE A 1 140 ? 13.297 -2.867 -16.169 1.00 86.19 140 ILE A CA 1
ATOM 1082 C C . ILE A 1 140 ? 13.202 -4.234 -15.479 1.00 86.19 140 ILE A C 1
ATOM 1084 O O . ILE A 1 140 ? 12.296 -5.012 -15.770 1.00 86.19 140 ILE A O 1
ATOM 1088 N N . LYS A 1 141 ? 14.159 -4.579 -14.611 1.00 87.62 141 LYS A N 1
ATOM 1089 C CA . LYS A 1 141 ? 14.244 -5.918 -14.013 1.00 87.62 141 LYS A CA 1
ATOM 1090 C C . LYS A 1 141 ? 13.272 -6.082 -12.860 1.00 87.62 141 LYS A C 1
ATOM 1092 O O . LYS A 1 141 ? 12.549 -7.076 -12.814 1.00 87.62 141 LYS A O 1
ATOM 1097 N N . VAL A 1 142 ? 13.300 -5.122 -11.941 1.00 91.94 142 VAL A N 1
ATOM 1098 C CA . VAL A 1 142 ? 12.502 -5.123 -10.720 1.00 91.94 142 VAL A CA 1
ATOM 1099 C C . VAL A 1 142 ? 12.142 -3.699 -10.355 1.00 91.94 142 VAL A C 1
ATOM 1101 O O . VAL A 1 142 ? 13.006 -2.826 -10.301 1.00 91.94 142 VAL A O 1
ATOM 1104 N N . GLN A 1 143 ? 10.869 -3.488 -10.062 1.00 95.12 143 GLN A N 1
ATOM 1105 C CA . GLN A 1 143 ? 10.393 -2.304 -9.371 1.00 95.12 143 GLN A CA 1
ATOM 1106 C C . GLN A 1 143 ? 9.382 -2.732 -8.318 1.00 95.12 143 GLN A C 1
ATOM 1108 O O . GLN A 1 143 ? 8.679 -3.728 -8.502 1.00 95.12 143 GLN A O 1
ATOM 1113 N N . ALA A 1 144 ? 9.320 -1.990 -7.222 1.00 96.44 144 ALA A N 1
ATOM 1114 C CA . ALA A 1 144 ? 8.376 -2.235 -6.145 1.00 96.44 144 ALA A CA 1
ATOM 1115 C C . ALA A 1 144 ? 7.834 -0.917 -5.610 1.00 96.44 144 ALA A C 1
ATOM 1117 O O . ALA A 1 144 ? 8.559 0.080 -5.560 1.00 96.44 144 ALA A O 1
ATOM 1118 N N . TYR A 1 145 ? 6.588 -0.942 -5.162 1.00 97.75 145 TYR A N 1
ATOM 1119 C CA . TYR A 1 145 ? 6.000 0.123 -4.379 1.00 97.75 145 TYR A CA 1
ATOM 1120 C C . TYR A 1 145 ? 5.233 -0.471 -3.212 1.00 97.75 145 TYR A C 1
ATOM 1122 O O . TYR A 1 145 ? 4.307 -1.252 -3.403 1.00 97.75 145 TYR A O 1
ATOM 1130 N N . ASN A 1 146 ? 5.651 -0.112 -2.004 1.00 97.44 146 ASN A N 1
ATOM 1131 C CA . ASN A 1 146 ? 5.070 -0.630 -0.780 1.00 97.44 146 ASN A CA 1
ATOM 1132 C C . ASN A 1 146 ? 4.630 0.521 0.121 1.00 97.44 146 ASN A C 1
ATOM 1134 O O . ASN A 1 146 ? 5.437 1.392 0.452 1.00 97.44 146 ASN A O 1
ATOM 1138 N N . VAL A 1 147 ? 3.379 0.490 0.561 1.00 97.81 147 VAL A N 1
ATOM 1139 C CA . VAL A 1 147 ? 2.779 1.484 1.451 1.00 97.81 147 VAL A CA 1
ATOM 1140 C C . VAL A 1 147 ? 2.229 0.794 2.680 1.00 97.81 147 VAL A C 1
ATOM 1142 O O . VAL A 1 147 ? 1.654 -0.287 2.588 1.00 97.81 147 VAL A O 1
ATOM 1145 N N . VAL A 1 148 ? 2.382 1.448 3.832 1.00 97.56 148 VAL A N 1
ATOM 1146 C CA . VAL A 1 148 ? 1.626 1.088 5.032 1.00 97.56 148 VAL A CA 1
ATOM 1147 C C . VAL A 1 148 ? 1.091 2.340 5.707 1.00 97.56 148 VAL A C 1
ATOM 1149 O O . VAL A 1 148 ? 1.846 3.286 5.951 1.00 97.56 148 VAL A O 1
ATOM 1152 N N . VAL A 1 149 ? -0.193 2.318 6.049 1.00 97.44 149 VAL A N 1
ATOM 1153 C CA . VAL A 1 149 ? -0.885 3.366 6.800 1.00 97.44 149 VAL A CA 1
ATOM 1154 C C . VAL A 1 149 ? -1.292 2.813 8.159 1.00 97.44 149 VAL A C 1
ATOM 1156 O O . VAL A 1 149 ? -1.962 1.787 8.262 1.00 97.44 149 VAL A O 1
ATOM 1159 N N . TYR A 1 150 ? -0.881 3.510 9.214 1.00 96.50 150 TYR A N 1
ATOM 1160 C CA . TYR A 1 150 ? -1.160 3.139 10.590 1.00 96.50 150 TYR A CA 1
ATOM 1161 C C . TYR A 1 150 ? -2.237 4.058 11.178 1.00 96.50 150 TYR A C 1
ATOM 1163 O O . TYR A 1 150 ? -2.009 5.273 11.278 1.00 96.50 150 TYR A O 1
ATOM 1171 N N . PRO A 1 151 ? -3.374 3.507 11.628 1.00 95.81 151 PRO A N 1
ATOM 1172 C CA . PRO A 1 151 ? -4.434 4.294 12.239 1.00 95.81 151 PRO A CA 1
ATOM 1173 C C . PRO A 1 151 ? -3.999 4.874 13.587 1.00 95.81 151 PRO A C 1
ATOM 1175 O O . PRO A 1 151 ? -3.074 4.377 14.244 1.00 95.81 151 PRO A O 1
ATOM 1178 N N . SER A 1 152 ? -4.666 5.951 13.992 1.00 95.00 152 SER A N 1
ATOM 1179 C CA . SER A 1 152 ? -4.465 6.569 15.300 1.00 95.00 152 SER A CA 1
ATOM 1180 C C . SER A 1 152 ? -4.949 5.671 16.440 1.00 95.00 152 SER A C 1
ATOM 1182 O O . SER A 1 152 ? -5.936 4.948 16.315 1.00 95.00 152 SER A O 1
ATOM 1184 N N . TYR A 1 153 ? -4.245 5.729 17.574 1.00 91.69 153 TYR A N 1
ATOM 1185 C CA . TYR A 1 153 ? -4.523 4.894 18.746 1.00 91.69 153 TYR A CA 1
ATOM 1186 C C . TYR A 1 153 ? -5.858 5.229 19.427 1.00 91.69 153 TYR A C 1
ATOM 1188 O O . TYR A 1 153 ? -6.460 4.371 20.068 1.00 91.69 153 TYR A O 1
ATOM 1196 N N . ASP A 1 154 ? -6.332 6.467 19.289 1.00 91.94 154 ASP A N 1
ATOM 1197 C CA . ASP A 1 154 ? -7.581 6.954 19.887 1.00 91.94 154 ASP A CA 1
ATOM 1198 C C . ASP A 1 154 ? -8.846 6.456 19.167 1.00 91.94 154 ASP A C 1
ATOM 1200 O O . ASP A 1 154 ? -9.954 6.647 19.666 1.00 91.94 154 ASP A O 1
ATOM 1204 N N . ARG A 1 155 ? -8.699 5.757 18.033 1.00 89.19 155 ARG A N 1
ATOM 1205 C CA . ARG A 1 155 ? -9.811 5.157 17.271 1.00 89.19 155 ARG A CA 1
ATOM 1206 C C . ARG A 1 155 ? -10.046 3.682 17.586 1.00 89.19 155 ARG A C 1
ATOM 1208 O O . AR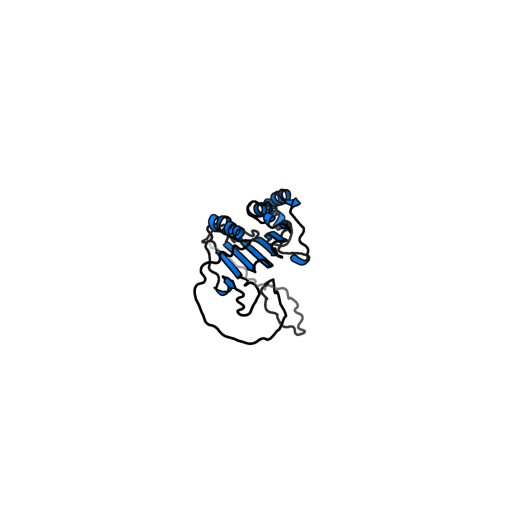G A 1 155 ? -10.816 3.009 16.895 1.00 89.19 155 ARG A O 1
ATOM 1215 N N . GLY A 1 156 ? -9.398 3.188 18.639 1.00 90.50 156 GLY A N 1
ATOM 1216 C CA . GLY A 1 156 ? -9.390 1.779 19.008 1.00 90.50 156 GLY A CA 1
ATOM 1217 C C . GLY A 1 156 ? -8.523 0.940 18.068 1.00 90.50 156 GLY A C 1
ATOM 1218 O O . GLY A 1 156 ? -7.704 1.457 17.311 1.00 90.50 156 GLY A O 1
ATOM 1219 N N . LEU A 1 157 ? -8.702 -0.379 18.126 1.00 92.56 157 LEU A N 1
ATOM 1220 C CA . LEU A 1 157 ? -7.988 -1.328 17.271 1.00 92.56 157 LEU A CA 1
ATOM 1221 C C . LEU A 1 157 ? -8.573 -1.296 15.855 1.00 92.56 157 LEU A C 1
ATOM 1223 O O . LEU A 1 157 ? -9.461 -2.082 15.535 1.00 92.56 157 LEU A O 1
ATOM 1227 N N . GLN A 1 158 ? -8.100 -0.369 15.028 1.00 95.19 158 GLN A N 1
ATOM 1228 C CA . GLN A 1 158 ? -8.406 -0.293 13.595 1.00 95.19 158 GLN A CA 1
ATOM 1229 C C . GLN A 1 158 ? -7.348 -1.054 12.778 1.00 95.19 158 GLN A C 1
ATOM 1231 O O . GLN A 1 158 ? -6.191 -1.093 13.210 1.00 95.19 158 GLN A O 1
ATOM 1236 N N . PRO A 1 159 ? -7.709 -1.637 11.621 1.00 95.50 159 PRO A N 1
ATOM 1237 C CA . PRO A 1 159 ? -6.762 -2.366 10.785 1.00 95.50 159 PRO A CA 1
ATOM 1238 C C . PRO A 1 159 ? -5.706 -1.426 10.196 1.00 95.50 159 PRO A C 1
ATOM 1240 O O . PRO A 1 159 ? -5.941 -0.231 10.001 1.00 95.50 159 PRO A O 1
ATOM 1243 N N . ALA A 1 160 ? -4.524 -1.968 9.909 1.00 95.69 160 ALA A N 1
ATOM 1244 C CA . ALA A 1 160 ? -3.490 -1.241 9.181 1.00 95.69 160 ALA A CA 1
ATOM 1245 C C . ALA A 1 160 ? -3.699 -1.448 7.681 1.00 95.69 160 ALA A C 1
ATOM 1247 O O . ALA A 1 160 ? -3.940 -2.568 7.247 1.00 95.69 160 ALA A O 1
ATOM 1248 N N . ILE A 1 161 ? -3.574 -0.394 6.880 1.00 96.00 161 ILE A N 1
ATOM 1249 C CA . ILE A 1 161 ? -3.739 -0.519 5.427 1.00 96.00 161 ILE A CA 1
ATOM 1250 C C . ILE A 1 161 ? -2.375 -0.814 4.818 1.00 96.00 161 ILE A C 1
ATOM 1252 O O . ILE A 1 161 ? -1.413 -0.091 5.087 1.00 96.00 161 ILE A O 1
ATOM 1256 N N . GLY A 1 162 ? -2.291 -1.865 4.008 1.00 95.75 162 GLY A N 1
ATOM 1257 C CA . GLY A 1 162 ? -1.099 -2.257 3.269 1.00 95.75 162 GLY A CA 1
ATOM 1258 C C . GLY A 1 162 ? -1.359 -2.266 1.768 1.00 95.75 162 GLY A C 1
ATOM 1259 O O . GLY A 1 162 ? -2.361 -2.813 1.319 1.00 95.75 162 GLY A O 1
ATOM 1260 N N . ILE A 1 163 ? -0.435 -1.693 0.996 1.00 96.56 163 ILE A N 1
ATOM 1261 C CA . ILE A 1 163 ? -0.394 -1.820 -0.467 1.00 96.56 163 ILE A CA 1
ATOM 1262 C C . ILE A 1 163 ? 0.985 -2.355 -0.839 1.00 96.56 163 ILE A C 1
ATOM 1264 O O . ILE A 1 163 ? 1.999 -1.803 -0.409 1.00 96.56 163 ILE A O 1
ATOM 1268 N N . ASP A 1 164 ? 1.026 -3.418 -1.633 1.00 95.69 164 ASP A N 1
ATOM 1269 C CA . ASP A 1 164 ? 2.246 -4.055 -2.111 1.00 95.69 164 ASP A CA 1
ATOM 1270 C C . ASP A 1 164 ? 2.157 -4.311 -3.616 1.00 95.69 164 ASP A C 1
ATOM 1272 O O . ASP A 1 164 ? 1.427 -5.184 -4.089 1.00 95.69 164 ASP A O 1
ATOM 1276 N N . LEU A 1 165 ? 2.894 -3.507 -4.378 1.00 97.31 165 LEU A N 1
ATOM 1277 C CA . LEU A 1 165 ? 2.950 -3.577 -5.829 1.00 97.31 165 LEU A CA 1
ATOM 1278 C C . LEU A 1 165 ? 4.343 -4.002 -6.256 1.00 97.31 165 LEU A C 1
ATOM 1280 O O . LEU A 1 165 ? 5.342 -3.398 -5.859 1.00 97.31 165 LEU A O 1
ATOM 1284 N N . LEU A 1 166 ? 4.422 -5.011 -7.115 1.00 96.38 166 LEU A N 1
ATOM 1285 C CA . LEU A 1 166 ? 5.689 -5.484 -7.654 1.00 96.38 166 LEU A CA 1
ATOM 1286 C C . LEU A 1 166 ? 5.588 -5.607 -9.165 1.00 96.38 166 LEU A C 1
ATOM 1288 O O . LEU A 1 166 ? 4.576 -6.036 -9.714 1.00 96.38 166 LEU A O 1
ATOM 1292 N N . SER A 1 167 ? 6.672 -5.252 -9.839 1.00 95.56 167 SER A N 1
ATOM 1293 C CA . SER A 1 167 ? 6.819 -5.395 -11.276 1.00 95.56 167 SER A CA 1
ATOM 1294 C C . SER A 1 167 ? 8.154 -6.049 -11.584 1.00 95.56 167 SER A C 1
ATOM 1296 O O . SER A 1 167 ? 9.209 -5.538 -11.213 1.00 95.56 167 SER A O 1
ATOM 1298 N N . PHE A 1 168 ? 8.109 -7.135 -12.343 1.00 93.44 168 PHE A N 1
ATOM 1299 C CA . PHE A 1 168 ? 9.261 -7.927 -12.746 1.00 93.44 168 PHE A CA 1
ATOM 1300 C C . PHE A 1 168 ? 9.335 -8.045 -14.267 1.00 93.44 168 PHE A C 1
ATOM 1302 O O . PHE A 1 168 ? 8.348 -7.846 -14.983 1.00 93.44 168 PHE A O 1
ATOM 1309 N N . SER A 1 169 ? 10.502 -8.458 -14.762 1.00 91.12 169 SER A N 1
ATOM 1310 C CA . SER A 1 169 ? 10.657 -8.973 -16.129 1.00 91.12 169 SER A CA 1
ATOM 1311 C C . SER A 1 169 ? 10.156 -7.998 -17.205 1.00 91.12 169 SER A C 1
ATOM 1313 O O . SER A 1 169 ? 9.405 -8.382 -18.101 1.00 91.12 169 SER A O 1
ATOM 1315 N N . SER A 1 170 ? 10.548 -6.724 -17.105 1.00 90.38 170 SER A N 1
ATOM 1316 C CA . SER A 1 170 ? 10.114 -5.639 -17.998 1.00 90.38 170 SER A CA 1
ATOM 1317 C C . SER A 1 170 ? 8.600 -5.413 -17.985 1.00 90.38 170 SER A C 1
ATOM 1319 O O . SER A 1 170 ? 7.986 -5.262 -19.039 1.00 90.38 170 SER A O 1
ATOM 1321 N N . HIS A 1 171 ? 8.007 -5.408 -16.787 1.00 92.25 171 HIS A N 1
ATOM 1322 C CA . HIS A 1 171 ? 6.571 -5.203 -16.540 1.00 92.25 171 HIS A CA 1
ATOM 1323 C C . HIS A 1 171 ? 5.655 -6.311 -17.084 1.00 92.25 171 HIS A C 1
ATOM 1325 O O . HIS A 1 171 ? 4.451 -6.113 -17.189 1.00 92.25 171 HIS A O 1
ATOM 1331 N N . LYS A 1 172 ? 6.210 -7.484 -17.418 1.00 91.31 172 LYS A N 1
ATOM 1332 C CA . LYS A 1 172 ? 5.445 -8.650 -17.911 1.00 91.31 172 LYS A CA 1
ATOM 1333 C C . LYS A 1 172 ? 4.889 -9.531 -16.794 1.00 91.31 172 LYS A C 1
ATOM 1335 O O . LYS A 1 172 ? 4.107 -10.445 -17.039 1.00 91.31 172 LYS A O 1
ATOM 1340 N N . GLN A 1 173 ? 5.388 -9.337 -15.581 1.00 93.50 173 GLN A N 1
ATOM 1341 C CA . GLN A 1 173 ? 4.976 -10.067 -14.395 1.00 93.50 173 GLN A CA 1
ATOM 1342 C C . GLN A 1 173 ? 4.724 -9.047 -13.306 1.00 93.50 173 GLN A C 1
ATOM 1344 O O . GLN A 1 173 ? 5.648 -8.350 -12.886 1.00 93.50 173 GLN A O 1
ATOM 1349 N N . LEU A 1 174 ? 3.476 -8.956 -12.876 1.00 95.75 174 LEU A N 1
ATOM 1350 C CA . LEU A 1 174 ? 3.044 -7.983 -11.896 1.00 95.75 174 LEU A CA 1
ATOM 1351 C C . LEU A 1 174 ? 2.443 -8.710 -10.701 1.00 95.75 174 LEU A C 1
ATOM 1353 O O . LEU A 1 174 ? 1.894 -9.807 -10.825 1.00 95.75 174 LEU A O 1
ATOM 1357 N N . LEU A 1 175 ? 2.558 -8.082 -9.543 1.00 95.56 175 LEU A N 1
ATOM 1358 C CA . LEU A 1 175 ? 1.868 -8.480 -8.332 1.00 95.56 175 LEU A CA 1
ATOM 1359 C C . LEU A 1 175 ? 1.181 -7.243 -7.776 1.00 95.56 175 LEU A C 1
ATOM 1361 O O . LEU A 1 175 ? 1.789 -6.176 -7.692 1.00 95.56 175 LEU A O 1
ATOM 1365 N N . PHE A 1 176 ? -0.083 -7.419 -7.426 1.00 96.25 176 PHE A N 1
ATOM 1366 C CA . PHE A 1 176 ? -0.910 -6.427 -6.771 1.00 96.25 176 PHE A CA 1
ATOM 1367 C C . PHE A 1 176 ? -1.439 -7.038 -5.481 1.00 96.25 176 PHE A C 1
ATOM 1369 O O . PHE A 1 176 ? -2.088 -8.083 -5.522 1.00 96.25 176 PHE A O 1
ATOM 1376 N N . GLY A 1 177 ? -1.137 -6.408 -4.355 1.00 94.50 177 GLY A N 1
ATOM 1377 C CA . GLY A 1 177 ? -1.675 -6.754 -3.051 1.00 94.50 177 GLY A CA 1
ATOM 1378 C C . GLY A 1 177 ? -2.195 -5.502 -2.364 1.00 94.50 177 GLY A C 1
ATOM 1379 O O . GLY A 1 177 ? -1.451 -4.536 -2.218 1.00 94.50 177 GLY A O 1
ATOM 1380 N N . VAL A 1 178 ? -3.446 -5.525 -1.928 1.00 94.69 178 VAL A N 1
ATOM 1381 C CA . VAL A 1 178 ? -4.030 -4.508 -1.050 1.00 94.69 178 VAL A CA 1
ATOM 1382 C C . VAL A 1 178 ? -4.755 -5.226 0.067 1.00 94.69 178 VAL A C 1
ATOM 1384 O O . VAL A 1 178 ? -5.496 -6.174 -0.184 1.00 94.69 178 VAL A O 1
ATOM 1387 N N . ASP A 1 179 ? -4.525 -4.801 1.302 1.00 93.88 179 ASP A N 1
ATOM 1388 C CA . ASP A 1 179 ? -5.185 -5.402 2.450 1.00 93.88 179 ASP A CA 1
ATOM 1389 C C . ASP A 1 179 ? -5.410 -4.402 3.579 1.00 93.88 179 ASP A C 1
ATOM 1391 O O . ASP A 1 179 ? -4.652 -3.446 3.765 1.00 93.88 179 ASP A O 1
ATOM 1395 N N . TRP A 1 180 ? -6.450 -4.667 4.358 1.00 94.88 180 TRP A N 1
ATOM 1396 C CA . TRP A 1 180 ? -6.677 -4.066 5.661 1.00 94.88 180 TRP A CA 1
ATOM 1397 C C . TRP A 1 180 ? -6.257 -5.106 6.697 1.00 94.88 180 TRP A C 1
ATOM 1399 O O . TRP A 1 180 ? -7.061 -5.906 7.157 1.00 94.88 180 TRP A O 1
ATOM 1409 N N . ALA A 1 181 ? -4.972 -5.116 7.036 1.00 93.06 181 ALA A N 1
ATOM 1410 C CA . ALA A 1 181 ? -4.372 -6.123 7.896 1.00 93.06 181 ALA A CA 1
ATOM 1411 C C . ALA A 1 181 ? -5.027 -6.122 9.293 1.00 93.06 181 ALA A C 1
ATOM 1413 O O . ALA A 1 181 ? -5.096 -5.061 9.937 1.00 93.06 181 ALA A O 1
ATOM 1414 N N . PRO A 1 182 ? -5.493 -7.281 9.791 1.00 93.25 182 PRO A N 1
ATOM 1415 C CA . PRO A 1 182 ? -6.153 -7.381 11.081 1.00 93.25 182 PRO A CA 1
ATOM 1416 C C . PRO A 1 182 ? -5.168 -7.145 12.233 1.00 93.25 182 PRO A C 1
ATOM 1418 O O . PRO A 1 182 ? -4.003 -7.531 12.175 1.00 93.25 182 PRO A O 1
ATOM 1421 N N . MET A 1 183 ? -5.638 -6.499 13.306 1.00 92.12 183 MET A N 1
ATOM 1422 C CA . MET A 1 183 ? -4.828 -6.260 14.515 1.00 92.12 183 MET A CA 1
ATOM 1423 C C . MET A 1 183 ? -4.949 -7.380 15.552 1.00 92.12 183 MET A C 1
ATOM 1425 O O . MET A 1 183 ? -4.179 -7.413 16.511 1.00 92.12 183 MET A O 1
ATOM 1429 N N . LEU A 1 184 ? -5.940 -8.255 15.387 1.00 90.38 184 LEU A N 1
ATOM 1430 C CA . LEU A 1 184 ? -6.190 -9.412 16.234 1.00 90.38 184 LEU A CA 1
ATOM 1431 C C . LEU A 1 184 ? -6.378 -10.642 15.342 1.00 90.38 184 LEU A C 1
ATOM 1433 O O . LEU A 1 184 ? -6.961 -10.505 14.265 1.00 90.38 184 LEU A O 1
ATOM 1437 N N . PRO A 1 185 ? -5.923 -11.823 15.783 1.00 84.88 185 PRO A N 1
ATOM 1438 C CA . PRO A 1 185 ? -6.193 -13.063 15.073 1.00 84.88 185 PRO A CA 1
ATOM 1439 C C . PRO A 1 185 ? -7.682 -13.428 15.151 1.00 84.88 185 PRO A C 1
ATOM 1441 O O . PRO A 1 185 ? -8.369 -13.087 16.118 1.00 84.88 185 PRO A O 1
ATOM 1444 N N . GLY A 1 186 ? -8.145 -14.192 14.162 1.00 82.19 186 GLY A N 1
ATOM 1445 C CA . GLY A 1 186 ? -9.503 -14.731 14.095 1.00 82.19 186 GLY A CA 1
ATOM 1446 C C . GLY A 1 186 ? -10.490 -13.870 13.303 1.00 82.19 186 GLY A C 1
ATOM 1447 O O . GLY A 1 186 ? -10.339 -12.654 13.166 1.00 82.19 186 GLY A O 1
ATOM 1448 N N . ASP A 1 187 ? -11.531 -14.529 12.800 1.00 87.81 187 ASP A N 1
ATOM 1449 C CA . ASP A 1 187 ? -12.459 -13.938 11.831 1.00 87.81 187 ASP A CA 1
ATOM 1450 C C . ASP A 1 187 ? -13.332 -12.839 12.445 1.00 87.81 187 ASP A C 1
ATOM 1452 O O . ASP A 1 187 ? -13.648 -11.864 11.774 1.00 87.81 187 ASP A O 1
ATOM 1456 N N . GLU A 1 188 ? -13.656 -12.924 13.741 1.00 93.25 188 GLU A N 1
ATOM 1457 C CA . GLU A 1 188 ? -14.535 -11.958 14.420 1.00 93.25 188 GLU A CA 1
ATOM 1458 C C . GLU A 1 188 ? -14.069 -10.505 14.250 1.00 93.25 188 GLU A C 1
ATOM 1460 O O . GLU A 1 188 ? -14.882 -9.598 14.058 1.00 93.25 188 GLU A O 1
ATOM 1465 N N . TYR A 1 189 ? -12.753 -10.271 14.296 1.00 93.56 189 TYR A N 1
ATOM 1466 C CA . TYR A 1 189 ? -12.199 -8.941 14.077 1.00 93.56 189 TYR A CA 1
ATOM 1467 C C . TYR A 1 189 ? -12.395 -8.488 12.629 1.00 93.56 189 TYR A C 1
ATOM 1469 O O . TYR A 1 189 ? -12.821 -7.356 12.393 1.00 93.56 189 TYR A O 1
ATOM 1477 N N . ALA A 1 190 ? -12.088 -9.360 11.666 1.00 93.19 190 ALA A N 1
ATOM 1478 C CA . ALA A 1 190 ? -12.202 -9.044 10.250 1.00 93.19 190 ALA A CA 1
ATOM 1479 C C . ALA A 1 190 ? -13.656 -8.788 9.843 1.00 93.19 190 ALA A C 1
ATOM 1481 O O . ALA A 1 190 ? -13.934 -7.769 9.211 1.00 93.19 190 ALA A O 1
ATOM 1482 N N . GLU A 1 191 ? -14.586 -9.618 10.308 1.00 95.12 191 GLU A N 1
ATOM 1483 C CA . GLU A 1 191 ? -16.025 -9.427 10.113 1.00 95.12 191 GLU A CA 1
ATOM 1484 C C . GLU A 1 191 ? -16.511 -8.090 10.686 1.00 95.12 191 GLU A C 1
ATOM 1486 O O . GLU A 1 191 ? -17.279 -7.365 10.055 1.00 95.12 191 GLU A O 1
ATOM 1491 N N . ALA A 1 192 ? -16.036 -7.707 11.874 1.00 95.00 192 ALA A N 1
ATOM 1492 C CA . ALA A 1 192 ? -16.497 -6.488 12.531 1.00 95.00 192 ALA A CA 1
ATOM 1493 C C . ALA A 1 192 ? -15.834 -5.199 12.011 1.00 95.00 192 ALA A C 1
ATOM 1495 O O . ALA A 1 192 ? -16.430 -4.122 12.115 1.00 95.00 192 ALA A O 1
ATOM 1496 N N . LYS A 1 193 ? -14.579 -5.263 11.543 1.00 94.44 193 LYS A N 1
ATOM 1497 C CA . LYS A 1 193 ? -13.745 -4.074 11.272 1.00 94.44 193 LYS A CA 1
ATOM 1498 C C . LYS A 1 193 ? -13.304 -3.910 9.825 1.00 94.44 193 LYS A C 1
ATOM 1500 O O . LYS A 1 193 ? -12.924 -2.801 9.463 1.00 94.44 193 LYS A O 1
ATOM 1505 N N . ILE A 1 194 ? -13.340 -4.968 9.022 1.00 94.44 194 ILE A N 1
ATOM 1506 C CA . ILE A 1 194 ? -12.810 -4.972 7.653 1.00 94.44 194 ILE A CA 1
ATOM 1507 C C . ILE A 1 194 ? -13.934 -5.230 6.647 1.00 94.44 194 ILE A C 1
ATOM 1509 O O . ILE A 1 194 ? -14.123 -4.438 5.722 1.00 94.44 194 ILE A O 1
ATOM 1513 N N . ALA A 1 195 ? -14.736 -6.274 6.873 1.00 94.50 195 ALA A N 1
ATOM 1514 C CA . ALA A 1 195 ? -15.840 -6.668 6.002 1.00 94.50 195 ALA A CA 1
ATOM 1515 C C . ALA A 1 195 ? -16.793 -5.517 5.622 1.00 94.50 195 ALA A C 1
ATOM 1517 O O . ALA A 1 195 ? -17.140 -5.430 4.440 1.00 94.50 195 ALA A O 1
ATOM 1518 N N . PRO A 1 196 ? -17.174 -4.588 6.530 1.00 93.75 196 PRO A N 1
ATOM 1519 C CA . PRO A 1 196 ? -18.089 -3.496 6.189 1.00 93.75 196 PRO A CA 1
ATOM 1520 C C . PRO A 1 196 ? -17.559 -2.533 5.119 1.00 93.75 196 PRO A C 1
ATOM 1522 O O . PRO A 1 196 ? -18.348 -1.801 4.528 1.00 93.75 196 PRO A O 1
ATOM 1525 N N . PHE A 1 197 ? -16.243 -2.512 4.892 1.00 89.81 197 PHE A N 1
ATOM 1526 C CA . PHE A 1 197 ? -15.589 -1.625 3.932 1.00 89.81 197 PHE A CA 1
ATOM 1527 C C . PHE A 1 197 ? -15.164 -2.359 2.661 1.00 89.81 197 PHE A C 1
ATOM 1529 O O . PHE A 1 197 ? -15.233 -1.787 1.578 1.00 89.81 197 PHE A O 1
ATOM 1536 N N . LEU A 1 198 ? -14.734 -3.620 2.782 1.00 90.94 198 LEU A N 1
ATOM 1537 C CA . LEU A 1 198 ? -14.154 -4.355 1.657 1.00 90.94 198 LEU A CA 1
ATOM 1538 C C . LEU A 1 198 ? -15.110 -5.337 0.975 1.00 90.94 198 LEU A C 1
ATOM 1540 O O . LEU A 1 198 ? -14.866 -5.664 -0.179 1.00 90.94 198 LEU A O 1
ATOM 1544 N N . SER A 1 199 ? -16.193 -5.798 1.613 1.00 88.56 199 SER A N 1
ATOM 1545 C CA . SER A 1 199 ? -17.013 -6.884 1.035 1.00 88.56 199 SER A CA 1
ATOM 1546 C C . SER A 1 199 ? -17.632 -6.506 -0.311 1.00 88.56 199 SER A C 1
ATOM 1548 O O . SER A 1 199 ? -17.447 -7.221 -1.287 1.00 88.56 199 SER A O 1
ATOM 1550 N N . SER A 1 200 ? -18.285 -5.342 -0.403 1.00 89.31 200 SER A N 1
ATOM 1551 C CA . SER A 1 200 ? -18.892 -4.893 -1.664 1.00 89.31 200 SER A CA 1
ATOM 1552 C C . SER A 1 200 ? -17.853 -4.600 -2.744 1.00 89.31 200 SER A C 1
ATOM 1554 O O . SER A 1 200 ? -18.107 -4.837 -3.920 1.00 89.31 200 SER A O 1
ATOM 1556 N N . LEU A 1 201 ? -16.680 -4.099 -2.345 1.00 89.44 201 LEU A N 1
ATOM 1557 C CA . LEU A 1 201 ? -15.565 -3.858 -3.256 1.00 89.44 201 LEU A CA 1
ATOM 1558 C C . LEU A 1 201 ? -15.041 -5.180 -3.830 1.00 89.44 201 LEU A C 1
ATOM 1560 O O . LEU A 1 201 ? -14.761 -5.285 -5.020 1.00 89.44 201 LEU A O 1
ATOM 1564 N N . LEU A 1 202 ? -14.919 -6.201 -2.985 1.00 88.56 202 LEU A N 1
ATOM 1565 C CA . LEU A 1 202 ? -14.474 -7.522 -3.405 1.00 88.56 202 LEU A CA 1
ATOM 1566 C C . LEU A 1 202 ? -15.496 -8.196 -4.306 1.00 88.56 202 LEU A C 1
ATOM 1568 O O . LEU A 1 202 ? -15.082 -8.780 -5.296 1.00 88.56 202 LEU A O 1
ATOM 1572 N N . ASP A 1 203 ? -16.789 -8.066 -4.017 1.00 91.25 203 ASP A N 1
ATOM 1573 C CA . ASP A 1 203 ? -17.849 -8.586 -4.883 1.00 91.25 203 ASP A CA 1
ATOM 1574 C C . ASP A 1 203 ? -17.828 -7.917 -6.269 1.00 91.25 203 ASP A C 1
ATOM 1576 O O . ASP A 1 203 ? -18.004 -8.589 -7.285 1.00 91.25 203 ASP A O 1
ATOM 1580 N N . GLU A 1 204 ? -17.576 -6.603 -6.331 1.00 93.38 204 GLU A N 1
ATOM 1581 C CA . GLU A 1 204 ? -17.492 -5.851 -7.591 1.00 93.38 204 GLU A CA 1
ATOM 1582 C C . GLU A 1 204 ? -16.278 -6.257 -8.442 1.00 93.38 204 GLU A C 1
ATOM 1584 O O . GLU A 1 204 ? -16.381 -6.342 -9.666 1.00 93.38 204 GLU A O 1
ATOM 1589 N N . PHE A 1 205 ? -15.135 -6.526 -7.806 1.00 93.44 205 PHE A N 1
ATOM 1590 C CA . PHE A 1 205 ? -13.859 -6.781 -8.483 1.00 93.44 205 PHE A CA 1
ATOM 1591 C C . PHE A 1 205 ? -13.363 -8.233 -8.350 1.00 93.44 205 PHE A C 1
ATOM 1593 O O . PHE A 1 205 ? -12.181 -8.506 -8.593 1.00 93.44 205 PHE A O 1
ATOM 1600 N N . ASP A 1 206 ? -14.235 -9.182 -7.991 1.00 92.12 206 ASP A N 1
ATOM 1601 C CA . ASP A 1 206 ? -13.853 -10.577 -7.710 1.00 92.12 206 ASP A CA 1
ATOM 1602 C C . ASP A 1 206 ? -13.183 -11.251 -8.917 1.00 92.12 206 ASP A C 1
ATOM 1604 O O . ASP A 1 206 ? -12.267 -12.055 -8.755 1.00 92.12 206 ASP A O 1
ATOM 1608 N N . HIS A 1 207 ? -13.543 -10.852 -10.145 1.00 92.06 207 HIS A N 1
ATOM 1609 C CA . HIS A 1 207 ? -12.948 -11.377 -11.383 1.00 92.06 207 HIS A CA 1
ATOM 1610 C C . HIS A 1 207 ? -11.446 -11.101 -11.524 1.00 92.06 207 HIS A C 1
ATOM 1612 O O . HIS A 1 207 ? -10.772 -11.774 -12.306 1.00 92.06 207 HIS A O 1
ATOM 1618 N N . LEU A 1 208 ? -10.910 -10.121 -10.792 1.00 91.44 208 LEU A N 1
ATOM 1619 C CA . LEU A 1 208 ? -9.482 -9.790 -10.781 1.00 91.44 208 LEU A CA 1
ATOM 1620 C C . LEU A 1 208 ? -8.741 -10.452 -9.617 1.00 91.44 208 LEU A C 1
ATOM 1622 O O . LEU A 1 208 ? -7.503 -10.453 -9.603 1.00 91.44 208 LEU A O 1
ATOM 1626 N N . ARG A 1 209 ? -9.478 -10.978 -8.634 1.00 91.38 209 ARG A N 1
ATOM 1627 C CA . ARG A 1 209 ? -8.930 -11.513 -7.395 1.00 91.38 209 ARG A CA 1
ATOM 1628 C C . ARG A 1 209 ? -8.410 -12.931 -7.596 1.00 91.38 209 ARG A C 1
ATOM 1630 O O . ARG A 1 209 ? -8.945 -13.749 -8.338 1.00 91.38 209 ARG A O 1
ATOM 1637 N N . MET A 1 210 ? -7.323 -13.229 -6.906 1.00 87.50 210 MET A N 1
ATOM 1638 C CA . MET A 1 210 ? -6.684 -14.532 -6.883 1.00 87.50 210 MET A CA 1
ATOM 1639 C C . MET A 1 210 ? -6.373 -14.905 -5.443 1.00 87.50 210 MET A C 1
ATOM 1641 O O . MET A 1 210 ? -5.939 -14.067 -4.658 1.00 87.50 210 MET A O 1
ATOM 1645 N N . THR A 1 211 ? -6.493 -16.186 -5.106 1.00 81.19 211 THR A N 1
ATOM 1646 C CA . THR A 1 211 ? -5.980 -16.676 -3.826 1.00 81.19 211 THR A CA 1
ATOM 1647 C C . THR A 1 211 ? -4.449 -16.608 -3.838 1.00 81.19 211 THR A C 1
ATOM 1649 O O . THR A 1 211 ? -3.815 -17.161 -4.752 1.00 81.19 211 THR A O 1
ATOM 1652 N N . PRO A 1 212 ? -3.814 -15.951 -2.854 1.00 74.88 212 PRO A N 1
ATOM 1653 C CA . PRO A 1 212 ? -2.368 -15.943 -2.765 1.00 74.88 212 PRO A CA 1
ATOM 1654 C C . PRO A 1 212 ? -1.839 -17.364 -2.558 1.00 74.88 212 PRO A C 1
ATOM 1656 O O . PRO A 1 212 ? -2.329 -18.127 -1.732 1.00 74.88 212 PRO A O 1
ATOM 1659 N N . SER A 1 213 ? -0.808 -17.750 -3.307 1.00 70.94 213 SER A N 1
ATOM 1660 C CA . SER A 1 213 ? -0.146 -19.035 -3.068 1.00 70.94 213 SER A CA 1
ATOM 1661 C C . SER A 1 213 ? 0.629 -18.987 -1.750 1.00 70.94 213 SER A C 1
ATOM 1663 O O . SER A 1 213 ? 1.395 -18.037 -1.561 1.00 70.94 213 SER A O 1
ATOM 1665 N N . GLY A 1 214 ? 0.584 -20.049 -0.938 1.00 64.00 214 GLY A N 1
ATOM 1666 C CA . GLY A 1 214 ? 1.309 -20.101 0.341 1.00 64.00 214 GLY A CA 1
ATOM 1667 C C . GLY A 1 214 ? 2.835 -19.928 0.248 1.00 64.00 214 GLY A C 1
ATOM 1668 O O . GLY A 1 214 ? 3.497 -19.595 1.221 1.00 64.00 214 GLY A O 1
ATOM 1669 N N . LYS A 1 215 ? 3.419 -20.037 -0.953 1.00 64.62 215 LYS A N 1
ATOM 1670 C CA . LYS A 1 215 ? 4.831 -19.693 -1.209 1.00 64.62 215 LYS A CA 1
ATOM 1671 C C . LYS A 1 215 ? 5.155 -18.196 -1.107 1.00 64.62 215 LYS A C 1
ATOM 1673 O O . LYS A 1 215 ? 6.329 -17.861 -1.014 1.00 64.62 215 LYS A O 1
ATOM 1678 N N . VAL A 1 216 ? 4.160 -17.313 -1.209 1.00 63.16 216 VAL A N 1
ATOM 1679 C CA . VAL A 1 216 ? 4.368 -15.853 -1.197 1.00 63.16 216 VAL A CA 1
ATOM 1680 C C . VAL A 1 216 ? 4.101 -15.264 0.184 1.00 63.16 216 VAL A C 1
ATOM 1682 O O . VAL A 1 216 ? 4.881 -14.426 0.622 1.00 63.16 216 VAL A O 1
ATOM 1685 N N . TYR A 1 217 ? 3.067 -15.738 0.884 1.00 62.88 217 TYR A N 1
ATOM 1686 C CA . TYR A 1 217 ? 2.660 -15.184 2.184 1.00 62.88 217 TYR A CA 1
ATOM 1687 C C . TYR A 1 217 ? 2.662 -16.198 3.341 1.00 62.88 217 TYR A C 1
ATOM 1689 O O . TYR A 1 217 ? 2.363 -15.825 4.468 1.00 62.88 217 TYR A O 1
ATOM 1697 N N . GLY A 1 218 ? 3.062 -17.451 3.097 1.00 61.53 218 GLY A N 1
ATOM 1698 C CA . GLY A 1 218 ? 2.971 -18.547 4.068 1.00 61.53 218 GLY A CA 1
ATOM 1699 C C . GLY A 1 218 ? 1.702 -19.384 3.887 1.00 61.53 218 GLY A C 1
ATOM 1700 O O . GLY A 1 218 ? 0.766 -18.964 3.213 1.00 61.53 218 GLY A O 1
ATOM 1701 N N . GLU A 1 219 ? 1.690 -20.598 4.442 1.00 58.50 219 GLU A N 1
ATOM 1702 C CA . GLU A 1 219 ? 0.520 -21.495 4.389 1.00 58.50 219 GLU A CA 1
ATOM 1703 C C . GLU A 1 219 ? -0.653 -20.978 5.235 1.00 58.50 219 GLU A C 1
ATOM 1705 O O . GLU A 1 219 ? -1.798 -21.258 4.895 1.00 58.50 219 GLU A O 1
ATOM 1710 N N . ASP A 1 220 ? -0.361 -20.183 6.269 1.00 65.81 220 ASP A N 1
ATOM 1711 C CA . ASP A 1 220 ? -1.340 -19.523 7.135 1.00 65.81 220 ASP A CA 1
ATOM 1712 C C . ASP A 1 220 ? -0.879 -18.084 7.458 1.00 65.81 220 ASP A C 1
ATOM 1714 O O . ASP A 1 220 ? -0.089 -17.858 8.383 1.00 65.81 220 ASP A O 1
ATOM 1718 N N . PRO A 1 221 ? -1.239 -17.104 6.615 1.00 71.31 221 PRO A N 1
ATOM 1719 C CA . PRO A 1 221 ? -0.775 -15.732 6.755 1.00 71.31 221 PRO A CA 1
ATOM 1720 C C . PRO A 1 221 ? -1.515 -14.992 7.890 1.00 71.31 221 PRO A C 1
ATOM 1722 O O . PRO A 1 221 ? -2.458 -14.255 7.635 1.00 71.31 221 PRO A O 1
ATOM 1725 N N . GLU A 1 222 ? -1.038 -15.122 9.137 1.00 71.88 222 GLU A N 1
ATOM 1726 C CA . GLU A 1 222 ? -1.639 -14.536 10.366 1.00 71.88 222 GLU A CA 1
ATOM 1727 C C . GLU A 1 222 ? -1.944 -13.024 10.280 1.00 71.88 222 GLU A C 1
ATOM 1729 O O . GLU A 1 222 ? -2.848 -12.519 10.943 1.00 71.88 222 GLU A O 1
ATOM 1734 N N . PHE A 1 223 ? -1.190 -12.285 9.463 1.00 80.81 223 PHE A N 1
ATOM 1735 C CA . PHE A 1 223 ? -1.289 -10.825 9.349 1.00 80.81 223 PHE A CA 1
ATOM 1736 C C . PHE A 1 223 ? -2.097 -10.339 8.144 1.00 80.81 223 PHE A C 1
ATOM 1738 O O . PHE A 1 223 ? -2.106 -9.136 7.884 1.00 80.81 223 PHE A O 1
ATOM 1745 N N . PHE A 1 224 ? -2.740 -11.244 7.406 1.00 87.19 224 PHE A N 1
ATOM 1746 C CA . PHE A 1 224 ? -3.551 -10.895 6.245 1.00 87.19 224 PHE A CA 1
ATOM 1747 C C . PHE A 1 224 ? -5.017 -11.203 6.506 1.00 87.19 224 PHE A C 1
ATOM 1749 O O . PHE A 1 224 ? -5.361 -12.219 7.107 1.00 87.19 224 PHE A O 1
ATOM 1756 N N . SER A 1 225 ? -5.892 -10.307 6.066 1.00 89.31 225 SER A N 1
ATOM 1757 C CA . SER A 1 225 ? -7.325 -10.500 6.228 1.00 89.31 225 SER A CA 1
ATOM 1758 C C . SER A 1 225 ? -7.869 -11.496 5.192 1.00 89.31 225 SER A C 1
ATOM 1760 O O . SER A 1 225 ? -7.320 -11.611 4.089 1.00 89.31 225 SER A O 1
ATOM 1762 N N . PRO A 1 226 ? -9.006 -12.165 5.467 1.00 88.69 226 PRO A N 1
ATOM 1763 C CA . PRO A 1 226 ? -9.723 -12.937 4.445 1.00 88.69 226 PRO A CA 1
ATOM 1764 C C . PRO A 1 226 ? -10.249 -12.056 3.293 1.00 88.69 226 PRO A C 1
ATOM 1766 O O . PRO A 1 226 ? -10.651 -12.563 2.245 1.00 88.69 226 PRO A O 1
ATOM 1769 N N . TYR A 1 227 ? -10.206 -10.733 3.473 1.00 91.25 227 TYR A N 1
ATOM 1770 C CA . TYR A 1 227 ? -10.608 -9.703 2.523 1.00 91.25 227 TYR A CA 1
ATOM 1771 C C . TYR A 1 227 ? -9.423 -9.137 1.719 1.00 91.25 227 TYR A C 1
ATOM 1773 O O . TYR A 1 227 ? -9.599 -8.179 0.966 1.00 91.25 227 TYR A O 1
ATOM 1781 N N . MET A 1 228 ? -8.224 -9.722 1.835 1.00 91.75 228 MET A N 1
ATOM 1782 C CA . MET A 1 228 ? -7.066 -9.311 1.043 1.00 91.75 228 MET A CA 1
ATOM 1783 C C . MET A 1 228 ? -7.388 -9.362 -0.456 1.00 91.75 228 MET A C 1
ATOM 1785 O O . MET A 1 228 ? -7.779 -10.399 -1.006 1.00 91.75 228 MET A O 1
ATOM 1789 N N . PHE A 1 229 ? -7.131 -8.252 -1.143 1.00 93.81 229 PHE A N 1
ATOM 1790 C CA . PHE A 1 229 ? -7.179 -8.189 -2.591 1.00 93.81 229 PHE A CA 1
ATOM 1791 C C . PHE A 1 229 ? -5.812 -8.538 -3.165 1.00 93.81 229 PHE A C 1
ATOM 1793 O O . PHE A 1 229 ? -4.854 -7.774 -3.049 1.00 93.81 229 PHE A O 1
ATOM 1800 N N . PHE A 1 230 ? -5.716 -9.692 -3.818 1.00 93.69 230 PHE A N 1
ATOM 1801 C CA . PHE A 1 230 ? -4.483 -10.147 -4.444 1.00 93.69 230 PHE A CA 1
ATOM 1802 C C . PHE A 1 230 ? -4.697 -10.449 -5.923 1.00 93.69 230 PHE A C 1
ATOM 1804 O O . PHE A 1 230 ? -5.662 -11.112 -6.288 1.00 93.69 230 PHE A O 1
ATOM 1811 N N . SER A 1 231 ? -3.785 -9.995 -6.783 1.00 94.69 231 SER A N 1
ATOM 1812 C CA . SER A 1 231 ? -3.838 -10.251 -8.223 1.00 94.69 231 SER A CA 1
ATOM 1813 C C . SER A 1 231 ? -2.444 -10.364 -8.843 1.00 94.69 231 SER A C 1
ATOM 1815 O O . SER A 1 231 ? -1.457 -9.828 -8.330 1.00 94.69 231 SER A O 1
ATOM 1817 N N . ARG A 1 232 ? -2.352 -11.072 -9.975 1.00 94.75 232 ARG A N 1
ATOM 1818 C CA . ARG A 1 232 ? -1.125 -11.217 -10.779 1.00 94.75 232 ARG A CA 1
ATOM 1819 C C . ARG A 1 232 ? -1.379 -10.874 -12.249 1.00 94.75 232 ARG A C 1
ATOM 1821 O O . ARG A 1 232 ? -1.403 -11.782 -13.090 1.00 94.75 232 ARG A O 1
ATOM 1828 N N . PRO A 1 233 ? -1.587 -9.590 -12.578 1.00 94.00 233 PRO A N 1
ATOM 1829 C CA . PRO A 1 233 ? -1.821 -9.195 -13.957 1.00 94.00 233 PRO A CA 1
ATOM 1830 C C . PRO A 1 233 ? -0.576 -9.427 -14.825 1.00 94.00 233 PRO A C 1
ATOM 1832 O O . PRO A 1 233 ? 0.561 -9.478 -14.343 1.00 94.00 233 PRO A O 1
ATOM 1835 N N . ARG A 1 234 ? -0.799 -9.590 -16.131 1.00 89.81 234 ARG A N 1
ATOM 1836 C CA . ARG A 1 234 ? 0.273 -9.784 -17.125 1.00 89.81 234 ARG A CA 1
ATOM 1837 C C . ARG A 1 234 ? 0.580 -8.531 -17.940 1.00 89.81 234 ARG A C 1
ATOM 1839 O O . ARG A 1 234 ? 1.658 -8.450 -18.523 1.00 89.81 234 ARG A O 1
ATOM 1846 N N . ASP A 1 235 ? -0.337 -7.570 -17.924 1.00 91.44 235 ASP A N 1
ATOM 1847 C CA . ASP A 1 235 ? -0.267 -6.345 -18.709 1.00 91.44 235 ASP A CA 1
ATOM 1848 C C . ASP A 1 235 ? -0.041 -5.146 -17.792 1.00 91.44 235 ASP A C 1
ATOM 1850 O O . ASP A 1 235 ? -0.722 -4.970 -16.780 1.00 91.44 235 ASP A O 1
ATOM 1854 N N . LYS A 1 236 ? 0.934 -4.310 -18.149 1.00 92.31 236 LYS A N 1
ATOM 1855 C CA . LYS A 1 236 ? 1.352 -3.141 -17.360 1.00 92.31 236 LYS A CA 1
ATOM 1856 C C . LYS A 1 236 ? 0.236 -2.110 -17.190 1.00 92.31 236 LYS A C 1
ATOM 1858 O O . LYS A 1 236 ? 0.239 -1.368 -16.209 1.00 92.31 236 LYS A O 1
ATOM 1863 N N . GLU A 1 237 ? -0.703 -2.088 -18.133 1.00 94.81 237 GLU A N 1
ATOM 1864 C CA . GLU A 1 237 ? -1.910 -1.266 -18.159 1.00 94.81 237 GLU A CA 1
ATOM 1865 C C . GLU A 1 237 ? -2.809 -1.552 -16.950 1.00 94.81 237 GLU A C 1
ATOM 1867 O O . GLU A 1 237 ? -3.458 -0.639 -16.448 1.00 94.81 237 GLU A O 1
ATOM 1872 N N . ALA A 1 238 ? -2.777 -2.780 -16.418 1.00 94.81 238 ALA A N 1
ATOM 1873 C CA . ALA A 1 238 ? -3.572 -3.178 -15.260 1.00 94.81 238 ALA A CA 1
ATOM 1874 C C . ALA A 1 238 ? -3.193 -2.437 -13.969 1.00 94.81 238 ALA A C 1
ATOM 1876 O O . ALA A 1 238 ? -3.979 -2.445 -13.035 1.00 94.81 238 ALA A O 1
ATOM 1877 N N . LEU A 1 239 ? -2.007 -1.819 -13.902 1.00 95.25 239 LEU A N 1
ATOM 1878 C CA . LEU A 1 239 ? -1.554 -1.023 -12.754 1.00 95.25 239 LEU A CA 1
ATOM 1879 C C . LEU A 1 239 ? -1.407 0.466 -13.082 1.00 95.25 239 LEU A C 1
ATOM 1881 O O . LEU A 1 239 ? -0.826 1.204 -12.292 1.00 95.25 239 LEU A O 1
ATOM 1885 N N . GLN A 1 240 ? -1.888 0.925 -14.237 1.00 93.81 240 GLN A N 1
ATOM 1886 C CA . GLN A 1 240 ? -1.861 2.352 -14.564 1.00 93.81 240 GLN A CA 1
ATOM 1887 C C . GLN A 1 240 ? -3.035 3.094 -13.904 1.00 93.81 240 GLN A C 1
ATOM 1889 O O . GLN A 1 240 ? -4.061 2.468 -13.606 1.00 93.81 240 GLN A O 1
ATOM 1894 N N . PRO A 1 241 ? -2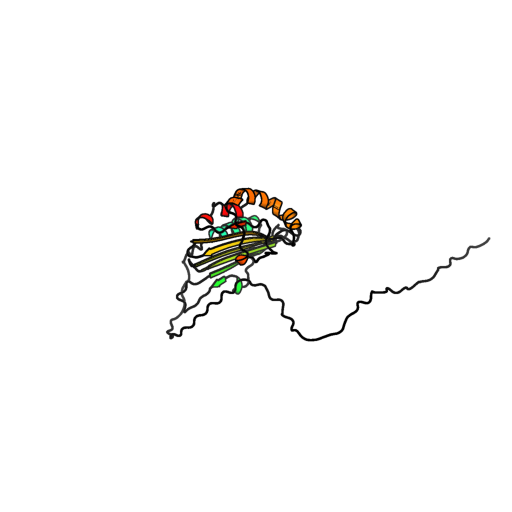.922 4.420 -13.708 1.00 94.06 241 PRO A N 1
ATOM 1895 C CA . PRO A 1 241 ? -4.033 5.247 -13.250 1.00 94.06 241 PRO A CA 1
ATOM 1896 C C . PRO A 1 241 ? -5.318 5.011 -14.053 1.00 94.06 241 PRO A C 1
ATOM 1898 O O . PRO A 1 241 ? -5.297 4.957 -15.282 1.00 94.06 241 PRO A O 1
ATOM 1901 N N . GLY A 1 242 ? -6.441 4.856 -13.348 1.00 92.50 242 GLY A N 1
ATOM 1902 C CA . GLY A 1 242 ? -7.765 4.635 -13.945 1.00 92.50 242 GLY A CA 1
ATOM 1903 C C . GLY A 1 242 ? -8.101 3.184 -14.319 1.00 92.50 242 GLY A C 1
ATOM 1904 O O . GLY A 1 242 ? -9.251 2.909 -14.669 1.00 92.50 242 GLY A O 1
ATOM 1905 N N . SER A 1 243 ? -7.146 2.253 -14.214 1.00 95.56 243 SER A N 1
ATOM 1906 C CA . SER A 1 243 ? -7.403 0.810 -14.339 1.00 95.56 243 SER A CA 1
ATOM 1907 C C . SER A 1 243 ? -8.320 0.284 -13.225 1.00 95.56 243 SER A C 1
ATOM 1909 O O . SER A 1 243 ? -8.552 0.952 -12.219 1.00 95.56 243 SER A O 1
ATOM 1911 N N . GLU A 1 244 ? -8.849 -0.931 -13.377 1.00 95.31 244 GLU A N 1
ATOM 1912 C CA . GLU A 1 244 ? -9.702 -1.536 -12.345 1.00 95.31 244 GLU A CA 1
ATOM 1913 C C . GLU A 1 244 ? -8.946 -1.773 -11.027 1.00 95.31 244 GLU A C 1
ATOM 1915 O O . GLU A 1 244 ? -9.453 -1.417 -9.969 1.00 95.31 244 GLU A O 1
ATOM 1920 N N . LEU A 1 245 ? -7.698 -2.262 -11.073 1.00 94.62 245 LEU A N 1
ATOM 1921 C CA . LEU A 1 245 ? -6.887 -2.439 -9.857 1.00 94.62 245 LEU A CA 1
ATOM 1922 C C . LEU A 1 245 ? -6.501 -1.105 -9.213 1.00 94.62 245 LEU A C 1
ATOM 1924 O O . LEU A 1 245 ? -6.359 -1.028 -7.998 1.00 94.62 245 LEU A O 1
ATOM 1928 N N . TRP A 1 246 ? -6.358 -0.037 -10.003 1.00 94.75 246 TRP A N 1
ATOM 1929 C CA . TRP A 1 246 ? -6.210 1.302 -9.440 1.00 94.75 246 TRP A CA 1
ATOM 1930 C C . TRP A 1 246 ? -7.441 1.706 -8.628 1.00 94.75 246 TRP A C 1
ATOM 1932 O O . TRP A 1 246 ? -7.300 2.192 -7.509 1.00 94.75 246 TRP A O 1
ATOM 1942 N N . LYS A 1 247 ? -8.643 1.464 -9.169 1.00 92.88 247 LYS A N 1
ATOM 1943 C CA . LYS A 1 247 ? -9.902 1.772 -8.478 1.00 92.88 247 LYS A CA 1
ATOM 1944 C C . LYS A 1 247 ? -10.020 1.009 -7.167 1.00 92.88 247 LYS A C 1
ATOM 1946 O O . LYS A 1 247 ? -10.413 1.618 -6.188 1.00 92.88 247 LYS A O 1
ATOM 1951 N N . VAL A 1 248 ? -9.621 -0.264 -7.117 1.00 90.94 248 VAL A N 1
ATOM 1952 C CA . VAL A 1 248 ? -9.607 -1.048 -5.865 1.00 90.94 248 VAL A CA 1
ATOM 1953 C C . VAL A 1 248 ? -8.842 -0.328 -4.747 1.00 90.94 248 VAL A C 1
ATOM 1955 O O . VAL A 1 248 ? -9.267 -0.359 -3.599 1.00 90.94 248 VAL A O 1
ATOM 1958 N N . SER A 1 249 ? -7.738 0.349 -5.067 1.00 86.06 249 SER A N 1
ATOM 1959 C CA . SER A 1 249 ? -6.927 1.064 -4.074 1.00 86.06 249 SER A CA 1
ATOM 1960 C C . SER A 1 249 ? -7.421 2.472 -3.737 1.00 86.06 249 SER A C 1
ATOM 1962 O O . SER A 1 249 ? -7.002 3.018 -2.720 1.00 86.06 249 SER A O 1
ATOM 1964 N N . SER A 1 250 ? -8.231 3.090 -4.601 1.00 82.81 250 SER A N 1
ATOM 1965 C CA . SER A 1 250 ? -8.613 4.506 -4.503 1.00 82.81 250 SER A CA 1
ATOM 1966 C C . SER 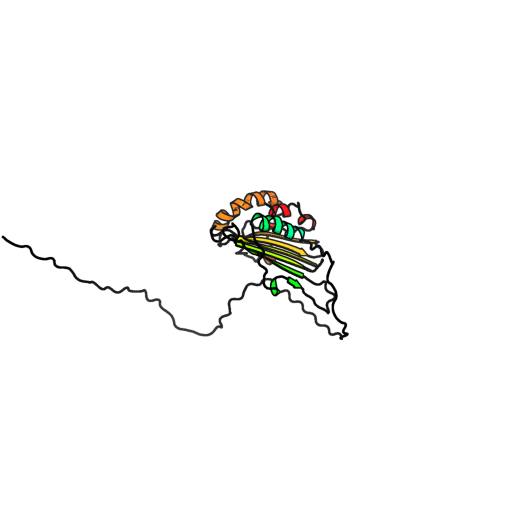A 1 250 ? -10.029 4.750 -3.971 1.00 82.81 250 SER A C 1
ATOM 1968 O O . SER A 1 250 ? -10.518 5.875 -4.081 1.00 82.81 250 SER A O 1
ATOM 1970 N N . GLN A 1 251 ? -10.697 3.707 -3.479 1.00 75.00 251 GLN A N 1
ATOM 1971 C CA . GLN A 1 251 ? -12.015 3.770 -2.832 1.00 75.00 251 GLN A CA 1
ATOM 1972 C C . GLN A 1 251 ? -11.848 3.994 -1.328 1.00 75.00 251 GLN A C 1
ATOM 1974 O O . GLN A 1 251 ? -12.629 4.796 -0.771 1.00 75.00 251 GLN A O 1
#

InterPro domains:
  IPR009249 Ferredoxin-dependent bilin reductase [PF05996] (112-238)

Foldseek 3Di:
DDDDDDDDDDDDDDDDDDDDDDDDDDDDDDDDDDPDDDPPPDDDDDDDDDDDDDDDDDDDDDPDDDPPPALCPVVVVCCCVQPCVVQVWDWDQDDPCQQKDWPPPVPDPFQIKIKGKIKTAHPDDTQWGIKMWIWIPRDQAKIKIKIWTHTDPVVPQAFIWIWIWMAHDRNQKIKTKIFRWGPDFDCVRCVVHPCVPQVVVCVVCVVFADDDDCVVQHPDNRGGHPSMGIGIDRDSVCPDPP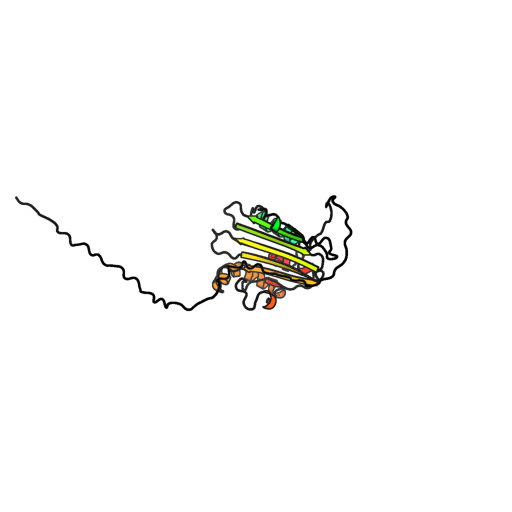HSSNVSVND

Secondary structure (DSSP, 8-state):
--------PPPP-------------------PPPP---------PPP-----------------------TTHHHHHHHIIIIIITTTEEE----HHHHEEE---TT--SPPPEEEEEEEEESSSSSEEEEEEEEEEETTTEEEEEEEEEE-GGG-SPPEEEEEEEEETTTTEEEEEEEEE-SSSSHHHHHHHTHHHHHHHHHHHGGG--PPPHHHH-SS-TTS-TT-EEE--SSGGGGSTTSHHHHHH--